Protein AF-A0A4Q3XIX4-F1 (afdb_monomer_lite)

Foldseek 3Di:
DDDPPFDDDDDDDAFDWDQDPPPPRDTDGHAAEDEDLDQWDKDKDQADFQKWKAKPRDIDTDDPRMDIDIPGNDQKIWMKIDHPPDIDIHMYGYHYAFNWDKDKDWDQWAFDDKAAADAADPVLPGKDKDKDKDKDKDKDQCPPDVDPPDDPPPVNLVVLLVVLVVVLVPDPCPDPLNLLSVCSNCVSVVHDDHPDDFDQDPRRITIDIDIDIDMDMFDGDQHGLFRIKIKTFGGFMWMWTGGNNDIDIDTRDGPDIDIDGLNLLVVQLVQVVVVHHRPSNDDNVSSVLRSLVRCSNPPDHDPVPSPDPPVPPPPPPPPPPPDDDD

Radius of gyration: 28.62 Å; chains: 1; bounding box: 81×49×80 Å

Sequence (326 aa):
MGSWVAGGNFVGTASSCSVTSSPVKGKICTPPTIPINAISAILKFNVPNGVTLTANGTSVQSSNGQAIVNVGKADLVDWTLKSGAYSFSDKVLISRRDVAGLGAFTIAALPISIIYEPPQNAGRTNSANIQLTSESAVIDTISNGNSTTSTPTWAGGEAALMVGKKMASITPQTSAAWPLINGAISALSGRPEVTDVVEVNADHTLTVKISDSQMVMTRPHSGPGHGDLIAFYKDARVIWGMDAGKVTLTLLDHHGLSVLSVDQLRTDIAALSNGGLAQSRLDVDTLKSLIALDPMASNSPLKADTILSVPTLSPSRFEKDKDSPL

Secondary structure (DSSP, 8-state):
------PPP----S-EEEE--SSS--EEEEPPEEEE--SSEEEEEE--TTPEEEETTEEEE-BTTEEEEEEET-SEEEEEEEETTEEEEEEEEEEE----EEEEEEEEEEEEEEEPPPPPPTT-----EEEEEEEEEEEEE----S-TT-----HHHHHHHHHHHHHHHHS-TTSTTHHHHHHHHHHHTT-----S-EEE-TT-EEEEEEEEEEEEEPPSSS-TTTS-EEEEEEEEEEEEEEETTEEEEEEEE-SEEEEEEHHHHHHHHHHHHTT---TT---HHHHHHHHTT-TTT-SS---GGGS-------------------

pLDDT: mean 70.04, std 22.96, range [25.08, 97.69]

Structure (mmCIF, N/CA/C/O backbone):
data_AF-A0A4Q3XIX4-F1
#
_entry.id   AF-A0A4Q3XIX4-F1
#
loop_
_atom_site.group_PDB
_atom_site.id
_atom_site.type_symbol
_atom_site.label_atom_id
_atom_site.label_alt_id
_atom_site.label_comp_id
_atom_site.label_asym_id
_atom_site.label_entity_id
_atom_site.label_seq_id
_atom_site.pdbx_PDB_ins_code
_atom_site.Cartn_x
_atom_site.Cartn_y
_atom_site.Cartn_z
_atom_site.occupancy
_atom_site.B_iso_or_equiv
_atom_site.auth_seq_id
_atom_site.auth_comp_id
_atom_site.auth_asym_id
_atom_site.auth_atom_id
_atom_site.pdbx_PDB_model_num
ATOM 1 N N . MET A 1 1 ? 7.587 2.102 14.907 1.00 27.91 1 MET A N 1
ATOM 2 C CA . MET A 1 1 ? 6.147 2.404 14.752 1.00 27.91 1 MET A CA 1
ATOM 3 C C . MET A 1 1 ? 5.556 2.622 16.131 1.00 27.91 1 MET A C 1
ATOM 5 O O . MET A 1 1 ? 5.637 1.720 16.953 1.00 27.91 1 MET A O 1
ATOM 9 N N . GLY A 1 2 ? 5.054 3.825 16.415 1.00 25.08 2 GLY A N 1
ATOM 10 C CA . GLY A 1 2 ? 4.381 4.112 17.682 1.00 25.08 2 GLY A CA 1
ATOM 11 C C . GLY A 1 2 ? 3.026 3.409 17.728 1.00 25.08 2 GLY A C 1
ATOM 12 O O . GLY A 1 2 ? 2.218 3.581 16.818 1.00 25.08 2 GLY A O 1
ATOM 13 N N . SER A 1 3 ? 2.793 2.596 18.758 1.00 26.06 3 SER A N 1
ATOM 14 C CA . SER A 1 3 ? 1.459 2.086 19.075 1.00 26.06 3 SER A CA 1
ATOM 15 C C . SER A 1 3 ? 0.647 3.242 19.647 1.00 26.06 3 SER A C 1
ATOM 17 O O . SER A 1 3 ? 0.888 3.685 20.770 1.00 26.06 3 SER A O 1
ATOM 19 N N . TRP A 1 4 ? -0.281 3.773 18.858 1.00 25.98 4 TRP A N 1
ATOM 20 C CA . TRP A 1 4 ? -1.251 4.740 19.350 1.00 25.98 4 TRP A CA 1
ATOM 21 C C . TRP A 1 4 ? -2.361 3.976 20.066 1.00 25.98 4 TRP A C 1
ATOM 23 O O . TRP A 1 4 ? -3.291 3.466 19.445 1.00 25.98 4 TRP A O 1
ATOM 33 N N . VAL A 1 5 ? -2.253 3.873 21.390 1.00 34.66 5 VAL A N 1
ATOM 34 C CA . VAL A 1 5 ? -3.354 3.402 22.234 1.00 34.66 5 VAL A CA 1
ATOM 35 C C . VAL A 1 5 ? -4.270 4.596 22.488 1.00 34.66 5 VAL A C 1
ATOM 37 O O . VAL A 1 5 ? -4.102 5.334 23.456 1.00 34.66 5 VAL A O 1
ATOM 40 N N . ALA A 1 6 ? -5.225 4.823 21.589 1.00 38.62 6 ALA A N 1
ATOM 41 C CA . ALA A 1 6 ? -6.313 5.756 21.849 1.00 38.62 6 ALA A CA 1
ATOM 42 C C . ALA A 1 6 ? -7.280 5.105 22.853 1.00 38.62 6 ALA A C 1
ATOM 44 O O . ALA A 1 6 ? -8.119 4.284 22.487 1.00 38.62 6 ALA A O 1
ATOM 45 N N . GLY A 1 7 ? -7.116 5.423 24.137 1.00 40.16 7 GLY A N 1
ATOM 46 C CA . GLY A 1 7 ? -8.023 5.002 25.202 1.00 40.16 7 GLY A CA 1
ATOM 47 C C . GLY A 1 7 ? -9.113 6.046 25.429 1.00 40.16 7 GLY A C 1
ATOM 48 O O . GLY A 1 7 ? -8.815 7.167 25.831 1.00 40.16 7 GLY A O 1
ATOM 49 N N . GLY A 1 8 ? -10.372 5.685 25.193 1.00 46.88 8 GLY A N 1
ATOM 50 C CA . GLY A 1 8 ? -11.520 6.418 25.725 1.00 46.88 8 GLY A CA 1
ATOM 51 C C . GLY A 1 8 ? -11.936 5.797 27.056 1.00 46.88 8 GLY A C 1
ATOM 52 O O . GLY A 1 8 ? -12.156 4.590 27.121 1.00 46.88 8 GLY A O 1
ATOM 53 N N . ASN A 1 9 ? -12.046 6.596 28.117 1.00 49.16 9 ASN A N 1
ATOM 54 C CA . ASN A 1 9 ? -12.669 6.147 29.362 1.00 49.16 9 ASN A CA 1
ATOM 55 C C . ASN A 1 9 ? -14.175 6.397 29.265 1.00 49.16 9 ASN A C 1
ATOM 57 O O . ASN A 1 9 ? -14.597 7.540 29.100 1.00 49.16 9 ASN A O 1
ATOM 61 N N . PHE A 1 10 ? -14.982 5.347 29.393 1.00 50.78 10 PHE A N 1
ATOM 62 C CA . PHE A 1 10 ? -16.429 5.477 29.533 1.00 50.78 10 PHE A CA 1
ATOM 63 C C . PHE A 1 10 ? -16.840 5.143 30.965 1.00 50.78 10 PHE A C 1
ATOM 65 O O . PHE A 1 10 ? -16.439 4.117 31.514 1.00 50.78 10 PHE A O 1
ATOM 72 N N . VAL A 1 11 ? -17.647 6.020 31.561 1.00 48.88 11 VAL A N 1
ATOM 73 C CA . VAL A 1 11 ? -18.287 5.807 32.862 1.00 48.88 11 VAL A CA 1
ATOM 74 C C . VAL A 1 11 ? -19.790 5.756 32.608 1.00 48.88 11 VAL A C 1
ATOM 76 O O . VAL A 1 11 ? -20.489 6.759 32.688 1.00 48.88 11 VAL A O 1
ATOM 79 N N . GLY A 1 12 ? -20.279 4.584 32.222 1.00 50.94 12 GLY A N 1
ATOM 80 C CA . GLY A 1 12 ? -21.699 4.309 32.029 1.00 50.94 12 GLY A CA 1
ATOM 81 C C . GLY A 1 12 ? -21.890 2.801 31.967 1.00 50.94 12 GLY A C 1
ATOM 82 O O . GLY A 1 12 ? -21.243 2.117 31.182 1.00 50.94 12 GLY A O 1
ATOM 83 N N . THR A 1 13 ? -22.686 2.259 32.878 1.00 51.06 13 THR A N 1
ATOM 84 C CA . THR A 1 13 ? -22.629 0.831 33.226 1.00 51.06 13 THR A CA 1
ATOM 85 C C . THR A 1 13 ? -23.833 0.019 32.762 1.00 51.06 13 THR A C 1
ATOM 87 O O . THR A 1 13 ? -23.886 -1.165 33.076 1.00 51.06 13 THR A O 1
ATOM 90 N N . ALA A 1 14 ? -24.790 0.606 32.037 1.00 63.00 14 ALA A N 1
ATOM 91 C CA . ALA A 1 14 ? -25.970 -0.135 31.605 1.00 63.00 14 ALA A CA 1
ATOM 92 C C . ALA A 1 14 ? -26.584 0.399 30.308 1.00 63.00 14 ALA A C 1
ATOM 94 O O . ALA A 1 14 ? -26.744 1.613 30.145 1.00 63.00 14 ALA A O 1
ATOM 95 N N . SER A 1 15 ? -27.017 -0.515 29.437 1.00 76.62 15 SER A N 1
ATOM 96 C CA . SER A 1 15 ? -28.038 -0.235 28.424 1.00 76.62 15 SER A CA 1
ATOM 97 C C . SER A 1 15 ? -29.219 0.514 29.052 1.00 76.62 15 SER A C 1
ATOM 99 O O . SER A 1 15 ? -29.792 0.071 30.054 1.00 76.62 15 SER A O 1
ATOM 101 N N . SER A 1 16 ? -29.612 1.648 28.467 1.00 77.06 16 SER A N 1
ATOM 102 C CA . SER A 1 16 ? -30.797 2.371 28.925 1.00 77.06 16 SER A CA 1
ATOM 103 C C . SER A 1 16 ? -32.030 1.659 28.386 1.00 77.06 16 SER A C 1
ATOM 105 O O . SER A 1 16 ? -32.172 1.429 27.185 1.00 77.06 16 SER A O 1
ATOM 107 N N . CYS A 1 17 ? -32.919 1.245 29.285 1.00 80.69 17 CYS A N 1
ATOM 108 C CA . CYS A 1 17 ? -34.120 0.530 28.893 1.00 80.69 17 CYS A CA 1
ATOM 109 C C . CYS A 1 17 ? -35.345 1.418 29.068 1.00 80.69 17 CYS A C 1
ATOM 111 O O . CYS A 1 17 ? -35.623 1.885 30.171 1.00 80.69 17 CYS A O 1
ATOM 113 N N . SER A 1 18 ? -36.098 1.605 27.988 1.00 77.75 18 SER A N 1
ATOM 114 C CA . SER A 1 18 ? -37.376 2.311 28.000 1.00 77.75 18 SER A CA 1
ATOM 115 C C . SER A 1 18 ? -38.522 1.327 27.772 1.00 77.75 18 SER A C 1
ATOM 117 O O . SER A 1 18 ? -38.393 0.331 27.054 1.00 77.75 18 SER A O 1
ATOM 119 N N . VAL A 1 19 ? -39.650 1.579 28.435 1.00 74.69 19 VAL A N 1
ATOM 120 C CA . VAL A 1 19 ? -40.901 0.869 28.162 1.00 74.69 19 VAL A CA 1
ATOM 121 C C . VAL A 1 19 ? -41.613 1.671 27.084 1.00 74.69 19 VAL A C 1
ATOM 123 O O . VAL A 1 19 ? -41.962 2.828 27.309 1.00 74.69 19 VAL A O 1
ATOM 126 N N . THR A 1 20 ? -41.791 1.089 25.902 1.00 66.19 20 THR A N 1
ATOM 127 C CA . THR A 1 20 ? -42.538 1.766 24.838 1.00 66.19 20 THR A CA 1
ATOM 128 C C . THR A 1 20 ? -44.039 1.659 25.101 1.00 66.19 20 THR A C 1
ATOM 130 O O . THR A 1 20 ? -44.537 0.615 25.517 1.00 66.19 20 THR A O 1
ATOM 133 N N . SER A 1 21 ? -44.776 2.744 24.852 1.00 61.81 21 SER A N 1
ATOM 134 C CA . SER A 1 21 ? -46.247 2.794 24.915 1.00 61.81 21 SER A CA 1
ATOM 135 C C . SER A 1 21 ? -46.931 2.233 23.654 1.00 61.81 21 SER A C 1
ATOM 137 O O . SER A 1 21 ? -48.146 2.336 23.508 1.00 61.81 21 SER A O 1
ATOM 139 N N . SER A 1 22 ? -46.149 1.639 22.748 1.00 67.69 22 SER A N 1
ATOM 140 C CA . SER A 1 22 ? -46.598 0.978 21.517 1.00 67.69 22 SER A CA 1
ATOM 141 C C . SER A 1 22 ? -47.461 -0.259 21.845 1.00 67.69 22 SER A C 1
ATOM 143 O O . SER A 1 22 ? -47.270 -0.850 22.911 1.00 67.69 22 SER A O 1
ATOM 145 N N . PRO A 1 23 ? -48.393 -0.709 20.972 1.00 66.94 23 PRO A N 1
ATOM 146 C CA . PRO A 1 23 ? -49.289 -1.840 21.266 1.00 66.94 23 PRO A CA 1
ATOM 147 C C . PRO A 1 23 ? -48.562 -3.157 21.589 1.00 66.94 23 PRO A C 1
ATOM 149 O O . PRO A 1 23 ? -49.149 -4.056 22.189 1.00 66.94 23 PRO A O 1
ATOM 152 N N . VAL A 1 24 ? -47.273 -3.261 21.257 1.00 62.62 24 VAL A N 1
ATOM 153 C CA . VAL A 1 24 ? -46.384 -4.319 21.741 1.00 62.62 24 VAL A CA 1
ATOM 154 C C . VAL A 1 24 ? -45.697 -3.828 23.017 1.00 62.62 24 VAL A C 1
ATOM 156 O O . VAL A 1 24 ? -44.716 -3.089 22.954 1.00 62.62 24 VAL A O 1
ATOM 159 N N . LYS A 1 25 ? -46.200 -4.242 24.188 1.00 59.94 25 LYS A N 1
ATOM 160 C CA . LYS A 1 25 ? -45.542 -3.990 25.481 1.00 59.94 25 LYS A CA 1
ATOM 161 C C . LYS A 1 25 ? -44.195 -4.722 25.525 1.00 59.94 25 LYS A C 1
ATOM 163 O O . LYS A 1 25 ? -44.126 -5.881 25.924 1.00 59.94 25 LYS A O 1
ATOM 168 N N . GLY A 1 26 ? -43.133 -4.041 25.108 1.00 71.62 26 GLY A N 1
ATOM 169 C CA . GLY A 1 26 ? -41.759 -4.534 25.131 1.00 71.62 26 GLY A CA 1
ATOM 170 C C . GLY A 1 26 ? -40.822 -3.546 25.822 1.00 71.62 26 GLY A C 1
ATOM 171 O O . GLY A 1 26 ? -40.924 -2.331 25.637 1.00 71.62 26 GLY A O 1
ATOM 172 N N . LYS A 1 27 ? -39.893 -4.074 26.627 1.00 78.56 27 LYS A N 1
ATOM 173 C CA . LYS A 1 27 ? -38.758 -3.311 27.158 1.00 78.56 27 LYS A CA 1
ATOM 174 C C . LYS A 1 27 ? -37.702 -3.239 26.056 1.00 78.56 27 LYS A C 1
ATOM 176 O O . LYS A 1 27 ? -37.124 -4.264 25.707 1.00 78.56 27 LYS A O 1
ATOM 181 N N . ILE A 1 28 ? -37.471 -2.050 25.506 1.00 79.69 28 ILE A N 1
ATOM 182 C CA . ILE A 1 28 ? -36.414 -1.824 24.516 1.00 79.69 28 ILE A CA 1
ATOM 183 C C . ILE A 1 28 ? -35.197 -1.309 25.274 1.00 79.69 28 ILE A C 1
ATOM 185 O O . ILE A 1 28 ? -35.269 -0.257 25.909 1.00 79.69 28 ILE A O 1
ATOM 189 N N . CYS A 1 29 ? -34.106 -2.070 25.239 1.00 83.25 29 CYS A N 1
ATOM 190 C CA . CYS A 1 29 ? -32.825 -1.672 25.812 1.00 83.25 29 CYS A CA 1
ATOM 191 C C . CYS A 1 29 ? -31.894 -1.223 24.688 1.00 83.25 29 CYS A C 1
ATOM 193 O O . CYS A 1 29 ? -31.607 -2.003 23.780 1.00 83.25 29 CYS A O 1
ATOM 195 N N . THR A 1 30 ? -31.437 0.024 24.756 1.00 87.19 30 THR A N 1
ATOM 196 C CA . THR A 1 30 ? -30.497 0.589 23.789 1.00 87.19 30 THR A CA 1
ATOM 197 C C . THR A 1 30 ? -29.094 0.551 24.392 1.00 87.19 30 THR A C 1
ATOM 199 O O . THR A 1 30 ? -28.880 1.158 25.448 1.00 87.19 30 THR A O 1
ATOM 202 N N . PRO A 1 31 ? -28.136 -0.153 23.765 1.00 89.88 31 PRO A N 1
ATOM 203 C CA . PRO A 1 31 ? -26.773 -0.197 24.269 1.00 89.88 31 PRO A CA 1
ATOM 204 C C . PRO A 1 31 ? -26.095 1.175 24.173 1.00 89.88 31 PRO A C 1
ATOM 206 O O . PRO A 1 31 ? -26.359 1.932 23.230 1.00 89.88 31 PRO A O 1
ATOM 209 N N . PRO A 1 32 ? -25.195 1.510 25.113 1.00 89.44 32 PRO A N 1
ATOM 210 C CA . PRO A 1 32 ? -24.375 2.706 24.998 1.00 89.44 32 PRO A CA 1
ATOM 211 C C . PRO A 1 32 ? -23.531 2.648 23.721 1.00 89.44 32 PRO A C 1
ATOM 213 O O . PRO A 1 32 ? -22.976 1.603 23.376 1.00 89.44 32 PRO A O 1
ATOM 216 N N . THR A 1 33 ? -23.432 3.784 23.029 1.00 89.44 33 THR A N 1
ATOM 217 C CA . THR A 1 33 ? -22.574 3.946 21.851 1.00 89.44 33 THR A CA 1
ATOM 218 C C . THR A 1 33 ? -21.328 4.728 22.238 1.00 89.44 33 THR A C 1
ATOM 220 O O . THR A 1 33 ? -21.427 5.859 22.709 1.00 89.44 33 THR A O 1
ATOM 223 N N . ILE A 1 34 ? -20.156 4.128 22.042 1.00 87.00 34 ILE A N 1
ATOM 224 C CA . ILE A 1 34 ? -18.863 4.728 22.367 1.00 87.00 34 ILE A CA 1
ATOM 225 C C . ILE A 1 34 ? -18.143 5.061 21.061 1.00 87.00 34 ILE A C 1
ATOM 227 O O . ILE A 1 34 ? -17.762 4.139 20.333 1.00 87.00 34 ILE A O 1
ATOM 231 N N . PRO A 1 35 ? -17.939 6.352 20.742 1.00 83.81 35 PRO A N 1
ATOM 232 C CA . PRO A 1 35 ? -17.122 6.727 19.607 1.00 83.81 35 PRO A CA 1
ATOM 233 C C . PRO A 1 35 ? -15.647 6.440 19.904 1.00 83.81 35 PRO A C 1
ATOM 235 O O . PRO A 1 35 ? -15.118 6.901 20.916 1.00 83.81 35 PRO A O 1
ATOM 238 N N . ILE A 1 36 ? -14.969 5.708 19.020 1.00 83.19 36 ILE A N 1
ATOM 239 C CA . ILE A 1 36 ? -13.519 5.494 19.103 1.00 83.19 36 ILE A CA 1
ATOM 240 C C . ILE A 1 36 ? -12.837 5.886 17.791 1.00 83.19 36 ILE A C 1
ATOM 242 O O . ILE A 1 36 ? -13.397 5.722 16.708 1.00 83.19 36 ILE A O 1
ATOM 246 N N . ASN A 1 37 ? -11.601 6.373 17.894 1.00 75.25 37 ASN A N 1
ATOM 247 C CA . ASN A 1 37 ? -10.718 6.613 16.753 1.00 75.25 37 ASN A CA 1
ATOM 248 C C . ASN A 1 37 ? -9.576 5.586 16.759 1.00 75.25 37 ASN A C 1
ATOM 250 O O . ASN A 1 37 ? -8.412 5.926 16.960 1.00 75.25 37 ASN A O 1
ATOM 254 N N . ALA A 1 38 ? -9.932 4.304 16.666 1.00 74.19 38 ALA A N 1
ATOM 255 C CA . ALA A 1 38 ? -8.975 3.205 16.687 1.00 74.19 38 ALA A CA 1
ATOM 256 C C . ALA A 1 38 ? -9.467 2.027 15.840 1.00 74.19 38 ALA A C 1
ATOM 258 O O . ALA A 1 38 ? -10.657 1.712 15.813 1.00 74.19 38 ALA A O 1
ATOM 259 N N . ILE A 1 39 ? -8.522 1.339 15.192 1.00 73.12 39 ILE A N 1
ATOM 260 C CA . ILE A 1 39 ? -8.800 0.132 14.399 1.00 73.12 39 ILE A CA 1
ATOM 261 C C . ILE A 1 39 ? -9.198 -1.032 15.318 1.00 73.12 39 ILE A C 1
ATOM 263 O O . ILE A 1 39 ? -10.098 -1.801 14.992 1.00 73.12 39 ILE A O 1
ATOM 267 N N . SER A 1 40 ? -8.543 -1.156 16.475 1.00 83.12 40 SER A N 1
ATOM 268 C CA . SER A 1 40 ? -8.795 -2.212 17.458 1.00 83.12 40 SER A CA 1
ATOM 269 C C . SER A 1 40 ? -9.271 -1.612 18.772 1.00 83.12 40 SER A C 1
ATOM 271 O O . SER A 1 40 ? -8.707 -0.623 19.237 1.00 83.12 40 SER A O 1
ATOM 273 N N . ALA A 1 41 ? -10.269 -2.239 19.387 1.00 88.88 41 ALA A N 1
ATOM 274 C CA . ALA A 1 41 ? -10.781 -1.859 20.694 1.00 88.88 41 ALA A CA 1
ATOM 275 C C . ALA A 1 41 ? -10.463 -2.923 21.748 1.00 88.88 41 ALA A C 1
ATOM 277 O O . ALA A 1 41 ? -10.395 -4.118 21.458 1.00 88.88 41 ALA A O 1
ATOM 278 N N . ILE A 1 42 ? -10.287 -2.475 22.987 1.00 92.12 42 ILE A N 1
ATOM 279 C CA . ILE A 1 42 ? -10.072 -3.328 24.153 1.00 92.12 42 ILE A CA 1
ATOM 280 C C . ILE A 1 42 ? -11.126 -2.954 25.189 1.00 92.12 42 ILE A C 1
ATOM 282 O O . ILE A 1 42 ? -11.290 -1.775 25.502 1.00 92.12 42 ILE A O 1
ATOM 286 N N . LEU A 1 43 ? -11.817 -3.953 25.735 1.00 92.31 43 LEU A N 1
ATOM 287 C CA . LEU A 1 43 ? -12.664 -3.762 26.904 1.00 92.31 43 LEU A CA 1
ATOM 288 C C . LEU A 1 43 ? -11.858 -4.037 28.166 1.00 92.31 43 LEU A C 1
ATOM 290 O O . LEU A 1 43 ? -11.229 -5.088 28.305 1.00 92.31 43 LEU A O 1
ATOM 294 N N . LYS A 1 44 ? -11.902 -3.081 29.092 1.00 93.81 44 LYS A N 1
ATOM 295 C CA . LYS A 1 44 ? -11.238 -3.153 30.387 1.00 93.81 44 LYS A CA 1
ATOM 296 C C . LYS A 1 44 ? -12.265 -2.968 31.495 1.00 93.81 44 LYS A C 1
ATOM 298 O O . LYS A 1 44 ? -12.933 -1.940 31.553 1.00 93.81 44 LYS A O 1
ATOM 303 N N . PHE A 1 45 ? -12.326 -3.933 32.403 1.00 93.06 45 PHE A N 1
ATOM 304 C CA . PHE A 1 45 ? -13.150 -3.877 33.606 1.00 93.06 45 PHE A CA 1
ATOM 305 C C . PHE A 1 45 ? -12.258 -3.891 34.844 1.00 93.06 45 PHE A C 1
ATOM 307 O O . PHE A 1 45 ? -11.351 -4.716 34.941 1.00 93.06 45 PHE A O 1
ATOM 314 N N . ASN A 1 46 ? -12.529 -3.001 35.799 1.00 94.44 46 ASN A N 1
ATOM 315 C CA . ASN A 1 46 ? -11.904 -3.032 37.122 1.00 94.44 46 ASN A CA 1
ATOM 316 C C . ASN A 1 46 ? -12.779 -3.899 38.036 1.00 94.44 46 ASN A C 1
ATOM 318 O O . ASN A 1 46 ? -13.857 -3.472 38.447 1.00 94.44 46 ASN A O 1
ATOM 322 N N . VAL A 1 47 ? -12.351 -5.132 38.297 1.00 94.38 47 VAL A N 1
ATOM 323 C CA . VAL A 1 47 ? -13.122 -6.156 39.022 1.00 94.38 47 VAL A CA 1
ATOM 324 C C . VAL A 1 47 ? -12.203 -6.956 39.950 1.00 94.38 47 VAL A C 1
ATOM 326 O O . VAL A 1 47 ? -11.026 -7.109 39.626 1.00 94.38 47 VAL A O 1
ATOM 329 N N . PRO A 1 48 ? -12.695 -7.500 41.082 1.00 94.75 48 PRO A N 1
ATOM 330 C CA . PRO A 1 48 ? -11.895 -8.366 41.950 1.00 94.75 48 PRO A CA 1
ATOM 331 C C . PRO A 1 48 ? -11.284 -9.556 41.197 1.00 94.75 48 PRO A C 1
ATOM 333 O O . PRO A 1 48 ? -11.785 -9.957 40.145 1.00 94.75 48 PRO A O 1
ATOM 336 N N . ASN A 1 49 ? -10.217 -10.143 41.743 1.00 94.62 49 ASN A N 1
ATOM 337 C CA . ASN A 1 49 ? -9.596 -11.345 41.177 1.00 94.62 49 ASN A CA 1
ATOM 338 C C . ASN A 1 49 ? -10.578 -12.533 41.175 1.00 94.62 49 ASN A C 1
ATOM 340 O O . ASN A 1 49 ? -11.394 -12.667 42.086 1.00 94.62 49 ASN A O 1
ATOM 344 N N . GLY A 1 50 ? -10.476 -13.402 40.166 1.00 92.62 50 GLY A N 1
ATOM 345 C CA . GLY A 1 50 ? -11.342 -14.580 40.015 1.00 92.62 50 GLY A CA 1
ATOM 346 C C . GLY A 1 50 ? -12.677 -14.320 39.303 1.00 92.62 50 GLY A C 1
ATOM 347 O O . GLY A 1 50 ? -13.523 -15.211 39.246 1.00 92.62 50 GLY A O 1
ATOM 348 N N . VAL A 1 51 ? -12.870 -13.120 38.745 1.00 96.69 51 VAL A N 1
ATOM 349 C CA . VAL A 1 51 ? -14.004 -12.789 37.872 1.00 96.69 51 VAL A CA 1
ATOM 350 C C . VAL A 1 51 ? -13.640 -13.130 36.431 1.00 96.69 51 VAL A C 1
ATOM 352 O O . VAL A 1 51 ? -12.619 -12.684 35.916 1.00 96.69 51 VAL A O 1
ATOM 355 N N . THR A 1 52 ? -14.501 -13.874 35.746 1.00 97.62 52 THR A N 1
ATOM 356 C CA . THR A 1 52 ? -14.337 -14.187 34.323 1.00 97.62 52 THR A CA 1
ATOM 357 C C . THR A 1 52 ? -15.081 -13.166 33.476 1.00 97.62 52 THR A C 1
ATOM 359 O O . THR A 1 52 ? -16.301 -13.052 33.586 1.00 97.62 52 THR A O 1
ATOM 362 N N . LEU A 1 53 ? -14.372 -12.457 32.604 1.00 97.12 53 LEU A N 1
ATOM 363 C CA . LEU A 1 53 ? -14.959 -11.625 31.559 1.00 97.12 53 LEU A CA 1
ATOM 364 C C . LEU A 1 53 ? -14.987 -12.414 30.256 1.00 97.12 53 LEU A C 1
ATOM 366 O O . LEU A 1 53 ? -13.953 -12.902 29.817 1.00 97.12 53 LEU A O 1
ATOM 370 N N . THR A 1 54 ? -16.147 -12.507 29.620 1.00 97.62 54 THR A N 1
ATOM 371 C CA . THR A 1 54 ? -16.299 -13.032 28.261 1.00 97.62 54 THR A CA 1
ATOM 372 C C . THR A 1 54 ? -16.810 -11.922 27.363 1.00 97.62 54 THR A C 1
ATOM 374 O O . THR A 1 54 ? -17.800 -11.295 27.712 1.00 97.62 54 THR A O 1
ATOM 377 N N . ALA A 1 55 ? -16.163 -11.674 26.228 1.00 96.75 55 ALA A N 1
ATOM 378 C CA . ALA A 1 55 ? -16.638 -10.736 25.216 1.00 96.75 55 ALA A CA 1
ATOM 379 C C . ALA A 1 55 ? -16.531 -11.373 23.830 1.00 96.75 55 ALA A C 1
ATOM 381 O O . ALA A 1 55 ? -15.471 -11.889 23.474 1.00 96.75 55 ALA A O 1
ATOM 382 N N . ASN A 1 56 ? -17.630 -11.374 23.070 1.00 94.81 56 ASN A N 1
ATOM 383 C CA . ASN A 1 56 ? -17.718 -11.989 21.737 1.00 94.81 56 ASN A CA 1
ATOM 384 C C . ASN A 1 56 ? -17.106 -13.409 21.678 1.00 94.81 56 ASN A C 1
ATOM 386 O O . ASN A 1 56 ? -16.351 -13.746 20.770 1.00 94.81 56 ASN A O 1
ATOM 390 N N . GLY A 1 57 ? -17.384 -14.232 22.697 1.00 94.31 57 GLY A N 1
ATOM 391 C CA . GLY A 1 57 ? -16.890 -15.611 22.807 1.00 94.31 57 GLY A CA 1
ATOM 392 C C . GLY A 1 57 ? -15.459 -15.772 23.338 1.00 94.31 57 GLY A C 1
ATOM 393 O O . GLY A 1 57 ? -15.048 -16.896 23.611 1.00 94.31 57 GLY A O 1
ATOM 394 N N . THR A 1 58 ? -14.708 -14.686 23.543 1.00 97.00 58 THR A N 1
ATOM 395 C CA . THR A 1 58 ? -13.359 -14.734 24.132 1.00 97.00 58 THR A CA 1
ATOM 396 C C . THR A 1 58 ? -13.425 -14.491 25.634 1.00 97.00 58 THR A C 1
ATOM 398 O O . THR A 1 58 ? -13.920 -13.448 26.060 1.00 97.00 58 THR A O 1
ATOM 401 N N . SER A 1 59 ? -12.906 -15.423 26.439 1.00 97.12 59 SER A N 1
ATOM 402 C CA . SER A 1 59 ? -12.912 -15.329 27.904 1.00 97.12 59 SER A CA 1
ATOM 403 C C . SER A 1 59 ? -11.527 -15.044 28.481 1.00 97.12 59 SER A C 1
ATOM 405 O O . SER A 1 59 ? -10.534 -15.648 28.081 1.00 97.12 59 SER A O 1
ATOM 407 N N . VAL A 1 60 ? -11.476 -14.165 29.478 1.00 97.44 60 VAL A N 1
ATOM 408 C CA . VAL A 1 60 ? -10.286 -13.829 30.265 1.00 97.44 60 VAL A CA 1
ATOM 409 C C . VAL A 1 60 ? -10.640 -13.835 31.752 1.00 97.44 60 VAL A C 1
ATOM 411 O O . VAL A 1 60 ? -11.713 -13.376 32.147 1.00 97.44 60 VAL A O 1
ATOM 414 N N . GLN A 1 61 ? -9.755 -14.371 32.592 1.00 97.38 61 GLN A N 1
ATOM 415 C CA . GLN A 1 61 ? -9.879 -14.235 34.046 1.00 97.38 61 GLN A CA 1
ATOM 416 C C . GLN A 1 61 ? -9.291 -12.900 34.487 1.00 97.38 61 GLN A C 1
ATOM 418 O O . GLN A 1 61 ? -8.289 -12.446 33.933 1.00 97.38 61 GLN A O 1
ATOM 423 N N . SER A 1 62 ? -9.896 -12.284 35.496 1.00 96.75 62 SER A N 1
ATOM 424 C CA . SER A 1 62 ? -9.347 -11.082 36.097 1.00 96.75 62 SER A CA 1
ATOM 425 C C . SER A 1 62 ? -8.053 -11.388 36.852 1.00 96.75 62 SER A C 1
ATOM 427 O O . SER A 1 62 ? -7.954 -12.355 37.611 1.00 96.75 62 SER A O 1
ATOM 429 N N . SER A 1 63 ? -7.060 -10.525 36.659 1.00 94.75 63 SER A N 1
ATOM 430 C CA . SER A 1 63 ? -5.775 -10.543 37.354 1.00 94.75 63 SER A CA 1
ATOM 431 C C . SER A 1 63 ? -5.423 -9.124 37.782 1.00 94.75 63 SER A C 1
ATOM 433 O O . SER A 1 63 ? -5.663 -8.182 37.025 1.00 94.75 63 SER A O 1
ATOM 435 N N . ASN A 1 64 ? -4.851 -8.956 38.975 1.00 94.12 64 ASN A N 1
ATOM 436 C CA . ASN A 1 64 ? -4.471 -7.646 39.520 1.00 94.12 64 ASN A CA 1
ATOM 437 C C . ASN A 1 64 ? -5.632 -6.631 39.537 1.00 94.12 64 ASN A C 1
ATOM 439 O O . ASN A 1 64 ? -5.456 -5.456 39.216 1.00 94.12 64 ASN A O 1
ATOM 443 N N . GLY A 1 65 ? -6.838 -7.094 39.881 1.00 94.19 65 GLY A N 1
ATOM 444 C CA . GLY A 1 65 ? -8.028 -6.246 39.964 1.00 94.19 65 GLY A CA 1
ATOM 445 C C . GLY A 1 65 ? -8.598 -5.803 38.609 1.00 94.19 65 GLY A C 1
ATOM 446 O O . GLY A 1 65 ? -9.384 -4.854 38.560 1.00 94.19 65 GLY A O 1
ATOM 447 N N . GLN A 1 66 ? -8.186 -6.431 37.500 1.00 95.44 66 GLN A N 1
ATOM 448 C CA . GLN A 1 66 ? -8.614 -6.054 36.151 1.00 95.44 66 GLN A CA 1
ATOM 449 C C . GLN A 1 66 ? -8.889 -7.272 35.269 1.00 95.44 66 GLN A C 1
ATOM 451 O O . GLN A 1 66 ? -8.160 -8.257 35.313 1.00 95.44 66 GLN A O 1
ATOM 456 N N . ALA A 1 67 ? -9.907 -7.176 34.415 1.00 95.38 67 ALA A N 1
ATOM 457 C CA . ALA A 1 67 ? -10.136 -8.089 33.297 1.00 95.38 67 ALA A CA 1
ATOM 458 C C . ALA A 1 67 ? -10.056 -7.301 31.983 1.00 95.38 67 ALA A C 1
ATOM 460 O O . ALA A 1 67 ? -10.739 -6.286 31.828 1.00 95.38 67 ALA A O 1
ATOM 461 N N . ILE A 1 68 ? -9.202 -7.746 31.058 1.00 95.56 68 ILE A N 1
ATOM 462 C CA . ILE A 1 68 ? -8.909 -7.045 29.802 1.00 95.56 68 ILE A CA 1
ATOM 463 C C . ILE A 1 68 ? -9.098 -8.015 28.640 1.00 95.56 68 ILE A C 1
ATOM 465 O O . ILE A 1 68 ? -8.397 -9.020 28.561 1.00 95.56 68 ILE A O 1
ATOM 469 N N . VAL A 1 69 ? -10.019 -7.705 27.730 1.00 95.88 69 VAL A N 1
ATOM 470 C CA . VAL A 1 69 ? -10.295 -8.521 26.540 1.00 95.88 69 VAL A CA 1
ATOM 471 C C . VAL A 1 69 ? -10.197 -7.666 25.282 1.00 95.88 69 VAL A C 1
ATOM 473 O O . VAL A 1 69 ? -10.768 -6.577 25.200 1.00 95.88 69 VAL A O 1
ATOM 476 N N . ASN A 1 70 ? -9.440 -8.146 24.296 1.00 94.12 70 ASN A N 1
ATOM 477 C CA . ASN A 1 70 ? -9.354 -7.502 22.991 1.00 94.12 70 ASN A CA 1
ATOM 478 C C . ASN A 1 70 ? -10.569 -7.910 22.154 1.00 94.12 70 ASN A C 1
ATOM 480 O O . ASN A 1 70 ? -10.794 -9.096 21.928 1.00 94.12 70 ASN A O 1
ATOM 484 N N . VAL A 1 71 ? -11.340 -6.926 21.702 1.00 94.19 71 VAL A N 1
ATOM 485 C CA . VAL A 1 71 ? -12.567 -7.126 20.913 1.00 94.19 71 VAL A CA 1
ATOM 486 C C . VAL A 1 71 ? -12.371 -6.736 19.445 1.00 94.19 71 VAL A C 1
ATOM 488 O O . VAL A 1 71 ? -13.297 -6.812 18.638 1.00 94.19 71 VAL A O 1
ATOM 491 N N . GLY A 1 72 ? -11.150 -6.338 19.075 1.00 90.25 72 GLY A N 1
ATOM 492 C CA . GLY A 1 72 ? -10.745 -6.102 17.698 1.00 90.25 72 GLY A CA 1
ATOM 493 C C . GLY A 1 72 ? -11.585 -5.030 17.005 1.00 90.25 72 GLY A C 1
ATOM 494 O O . GLY A 1 72 ? -11.766 -3.918 17.514 1.00 90.25 72 GLY A O 1
ATOM 495 N N . LYS A 1 73 ? -12.095 -5.388 15.823 1.00 89.00 73 LYS A N 1
ATOM 496 C CA . LYS A 1 73 ? -12.906 -4.535 14.942 1.00 89.00 73 LYS A CA 1
ATOM 497 C C . LYS A 1 73 ? -14.418 -4.668 15.173 1.00 89.00 73 LYS A C 1
ATOM 499 O O . LYS A 1 73 ? -15.182 -4.164 14.368 1.00 89.00 73 LYS A O 1
ATOM 504 N N . ALA A 1 74 ? -14.867 -5.349 16.230 1.00 91.50 74 ALA A N 1
ATOM 505 C CA . ALA A 1 74 ? -16.297 -5.553 16.458 1.00 91.50 74 ALA A CA 1
ATOM 506 C C . ALA A 1 74 ? -17.028 -4.221 16.707 1.00 91.50 74 ALA A C 1
ATOM 508 O O . ALA A 1 74 ? -16.598 -3.438 17.558 1.00 91.50 74 ALA A O 1
ATOM 509 N N . ASP A 1 75 ? -18.108 -3.956 15.970 1.00 91.69 75 ASP A N 1
ATOM 510 C CA . ASP A 1 75 ? -18.958 -2.759 16.126 1.00 91.69 75 ASP A CA 1
ATOM 511 C C . ASP A 1 75 ? -20.014 -2.934 17.219 1.00 91.69 75 ASP A C 1
ATOM 513 O O . ASP A 1 75 ? -20.442 -1.970 17.844 1.00 91.69 75 ASP A O 1
ATOM 517 N N . LEU A 1 76 ? -20.392 -4.179 17.502 1.00 94.69 76 LEU A N 1
ATOM 518 C CA . LEU A 1 76 ? -21.201 -4.555 18.650 1.00 94.69 76 LEU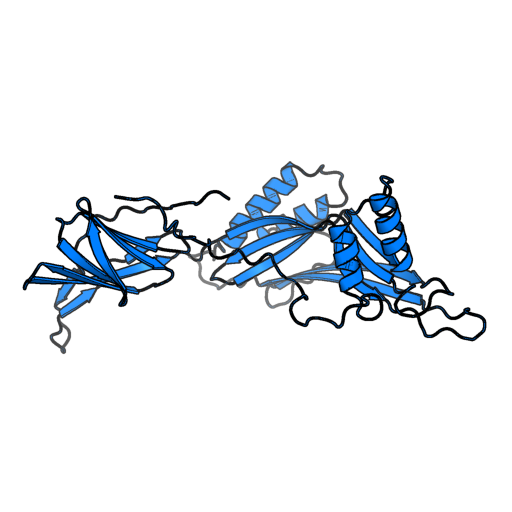 A CA 1
ATOM 519 C C . LEU A 1 76 ? -20.412 -5.564 19.477 1.00 94.69 76 LEU A C 1
ATOM 521 O O . LEU A 1 76 ? -19.884 -6.545 18.946 1.00 94.69 76 LEU A O 1
ATOM 525 N N . VAL A 1 77 ? -20.334 -5.322 20.779 1.00 95.56 77 VAL A N 1
ATOM 526 C CA . VAL A 1 77 ? -19.718 -6.258 21.710 1.00 95.56 77 VAL A CA 1
ATOM 527 C C . VAL A 1 77 ? -20.734 -6.702 22.738 1.00 95.56 77 VAL A C 1
ATOM 529 O O . VAL A 1 77 ? -21.198 -5.901 23.552 1.00 95.56 77 VAL A O 1
ATOM 532 N N . ASP A 1 78 ? -21.019 -7.998 22.713 1.00 95.94 78 ASP A N 1
ATOM 533 C CA . ASP A 1 78 ? -21.752 -8.689 23.761 1.00 95.94 78 ASP A CA 1
ATOM 534 C C . ASP A 1 78 ? -20.749 -9.150 24.814 1.00 95.94 78 ASP A C 1
ATOM 536 O O . ASP A 1 78 ? -19.780 -9.851 24.495 1.00 95.94 78 ASP A O 1
ATOM 540 N N . TRP A 1 79 ? -20.959 -8.751 26.068 1.00 96.25 79 TRP A N 1
ATOM 541 C CA . TRP A 1 79 ? -20.057 -9.105 27.155 1.00 96.25 79 TRP A CA 1
ATOM 542 C C . TRP A 1 79 ? -20.795 -9.650 28.376 1.00 96.25 79 TRP A C 1
ATOM 544 O O . TRP A 1 79 ? -21.926 -9.276 28.682 1.00 96.25 79 TRP A O 1
ATOM 554 N N . THR A 1 80 ? -20.114 -10.537 29.098 1.00 96.62 80 THR A N 1
ATOM 555 C CA . THR A 1 80 ? -20.602 -11.198 30.307 1.00 96.62 80 THR A CA 1
ATOM 556 C C . THR A 1 80 ? -19.496 -11.238 31.356 1.00 96.62 80 THR A C 1
ATOM 558 O O . THR A 1 80 ? -18.401 -11.730 31.091 1.00 96.62 80 THR A O 1
ATOM 561 N N . LEU A 1 81 ? -19.789 -10.767 32.566 1.00 96.31 81 LEU A N 1
ATOM 562 C CA . LEU A 1 81 ? -18.972 -10.961 33.762 1.00 96.31 81 LEU A CA 1
ATOM 563 C C . LEU A 1 81 ? -19.565 -12.093 34.603 1.00 96.31 81 LEU A C 1
ATOM 565 O O . LEU A 1 81 ? -20.764 -12.092 34.884 1.00 96.31 81 LEU A O 1
ATOM 569 N N . LYS A 1 82 ? -18.733 -13.037 35.043 1.00 97.00 82 LYS A N 1
ATOM 570 C CA . LYS A 1 82 ? -19.137 -14.154 35.904 1.00 97.00 82 LYS A CA 1
ATOM 571 C C . LYS A 1 82 ? -18.246 -14.248 37.140 1.00 97.00 82 LYS A C 1
ATOM 573 O O . LYS A 1 82 ? -17.025 -14.217 37.022 1.00 97.00 82 LYS A O 1
ATOM 578 N N . SER A 1 83 ? -18.860 -14.399 38.312 1.00 96.12 83 SER A N 1
ATOM 579 C CA . SER A 1 83 ? -18.190 -14.635 39.597 1.00 96.12 83 SER A CA 1
ATOM 580 C C . SER A 1 83 ? -18.933 -15.734 40.357 1.00 96.12 83 SER A C 1
ATOM 582 O O . SER A 1 83 ? -20.021 -15.516 40.896 1.00 96.12 83 SER A O 1
ATOM 584 N N . GLY A 1 84 ? -18.391 -16.955 40.335 1.00 94.19 84 GLY A N 1
ATOM 585 C CA . GLY A 1 84 ? -19.065 -18.134 40.885 1.00 94.19 84 GLY A CA 1
ATOM 586 C C . GLY A 1 84 ? -20.429 -18.387 40.227 1.00 94.19 84 GLY A C 1
ATOM 587 O O . GLY A 1 84 ? -20.509 -18.631 39.020 1.00 94.19 84 GLY A O 1
ATOM 588 N N . ALA A 1 85 ? -21.497 -18.330 41.029 1.00 94.56 85 ALA A N 1
ATOM 589 C CA . ALA A 1 85 ? -22.882 -18.513 40.585 1.00 94.56 85 ALA A CA 1
ATOM 590 C C . ALA A 1 85 ? -23.536 -17.235 40.026 1.00 94.56 85 ALA A C 1
ATOM 592 O O . ALA A 1 85 ? -24.605 -17.311 39.425 1.00 94.56 85 ALA A O 1
ATOM 593 N N . TYR A 1 86 ? -22.914 -16.068 40.210 1.00 94.81 86 TYR A N 1
ATOM 594 C CA . TYR A 1 86 ? -23.465 -14.789 39.769 1.00 94.81 86 TYR A CA 1
ATOM 595 C C . TYR A 1 86 ? -22.943 -14.419 38.380 1.00 94.81 86 TYR A C 1
ATOM 597 O O . TYR A 1 86 ? -21.751 -14.568 38.091 1.00 94.81 86 TYR A O 1
ATOM 605 N N . SER A 1 87 ? -23.825 -13.897 37.526 1.00 95.00 87 SER A N 1
ATOM 606 C CA . SER A 1 87 ? -23.474 -13.410 36.190 1.00 95.00 87 SER A CA 1
ATOM 607 C C . SER A 1 87 ? -24.195 -12.112 35.853 1.00 95.00 87 SER A C 1
ATOM 609 O O . SER A 1 87 ? -25.387 -11.981 36.124 1.00 95.00 87 SER A O 1
ATOM 611 N N . PHE A 1 88 ? -23.493 -11.195 35.195 1.00 93.94 88 PHE A N 1
ATOM 612 C CA . PHE A 1 88 ? -24.048 -9.969 34.628 1.00 93.94 88 PHE A CA 1
ATOM 613 C C . PHE A 1 88 ? -23.654 -9.881 33.155 1.00 93.94 88 PHE A C 1
ATOM 615 O O . PHE A 1 88 ? -22.511 -10.182 32.821 1.00 93.94 88 PHE A O 1
ATOM 622 N N . SER A 1 89 ? -24.581 -9.501 32.276 1.00 93.06 89 SER A N 1
ATOM 623 C CA . SER A 1 89 ? -24.309 -9.352 30.841 1.00 93.06 89 SER A CA 1
ATOM 624 C C . SER A 1 89 ? -24.901 -8.059 30.315 1.00 93.06 89 SER A C 1
ATOM 626 O O . SER A 1 89 ? -25.987 -7.667 30.742 1.00 93.06 89 SER A O 1
ATOM 628 N N . ASP A 1 90 ? -24.209 -7.438 29.369 1.00 94.31 90 ASP A N 1
ATOM 629 C CA . ASP A 1 90 ? -24.697 -6.264 28.656 1.00 94.31 90 ASP A CA 1
ATOM 630 C C . ASP A 1 90 ? -24.065 -6.183 27.258 1.00 94.31 90 ASP A C 1
ATOM 632 O O . ASP A 1 90 ? -23.287 -7.048 26.843 1.00 94.31 90 ASP A O 1
ATOM 636 N N . LYS A 1 91 ? -24.425 -5.133 26.523 1.00 93.75 91 LYS A N 1
ATOM 637 C CA . LYS A 1 91 ? -23.955 -4.848 25.174 1.00 93.75 91 LYS A CA 1
ATOM 638 C C . LYS A 1 91 ? -23.342 -3.456 25.110 1.00 93.75 91 LYS A C 1
ATOM 640 O O . LYS A 1 91 ? -23.766 -2.547 25.817 1.00 93.75 91 LYS A O 1
ATOM 645 N N . VAL A 1 92 ? -22.372 -3.264 24.226 1.00 93.44 92 VAL A N 1
ATOM 646 C CA . VAL A 1 92 ? -21.838 -1.937 23.894 1.00 93.44 92 VAL A CA 1
ATOM 647 C C . VAL A 1 92 ? -21.670 -1.808 22.388 1.00 93.44 92 VAL A C 1
ATOM 649 O O . VAL A 1 92 ? -21.131 -2.704 21.738 1.00 93.44 92 VAL A O 1
ATOM 652 N N . LEU A 1 93 ? -22.151 -0.696 21.835 1.00 93.25 93 LEU A N 1
ATOM 653 C CA . LEU A 1 93 ? -21.900 -0.317 20.451 1.00 93.25 93 LEU A CA 1
ATOM 654 C C . LEU A 1 93 ? -20.613 0.500 20.392 1.00 93.25 93 LEU A C 1
ATOM 656 O O . LEU A 1 93 ? -20.454 1.501 21.089 1.00 93.25 93 LEU A O 1
ATOM 660 N N . ILE A 1 94 ? -19.690 0.078 19.545 1.00 91.12 94 ILE A N 1
ATOM 661 C CA . ILE A 1 94 ? -18.450 0.780 19.259 1.00 91.12 94 ILE A CA 1
ATOM 662 C C . ILE A 1 94 ? -18.651 1.504 17.935 1.00 91.12 94 ILE A C 1
ATOM 664 O O . ILE A 1 94 ? -18.634 0.896 16.870 1.00 91.12 94 ILE A O 1
ATOM 668 N N . SER A 1 95 ? -18.835 2.819 18.006 1.00 88.06 95 SER A N 1
ATOM 669 C CA . SER A 1 95 ? -18.911 3.659 16.817 1.00 88.06 95 SER A CA 1
ATOM 670 C C . SER A 1 95 ? -17.497 4.038 16.410 1.00 88.06 95 SER A C 1
ATOM 672 O O . SER A 1 95 ? -16.903 4.970 16.950 1.00 88.06 95 SER A O 1
ATOM 674 N N . ARG A 1 96 ? -16.927 3.336 15.440 1.00 79.75 96 ARG A N 1
ATOM 675 C CA . ARG A 1 96 ? -15.704 3.819 14.799 1.00 79.75 96 ARG A CA 1
ATOM 676 C C . ARG A 1 96 ? -16.114 4.957 13.877 1.00 79.75 96 ARG A C 1
ATOM 678 O O . ARG A 1 96 ? -17.003 4.777 13.052 1.00 79.75 96 ARG A O 1
ATOM 685 N N . ARG A 1 97 ? -15.507 6.139 14.024 1.00 70.75 97 ARG A N 1
ATOM 686 C CA . ARG A 1 97 ? -15.454 7.013 12.845 1.00 70.75 97 ARG A CA 1
ATOM 687 C C . ARG A 1 97 ? -14.678 6.239 11.796 1.00 70.75 97 ARG A C 1
ATOM 689 O O . ARG A 1 97 ? -13.706 5.572 12.162 1.00 70.75 97 ARG A O 1
ATOM 696 N N . ASP A 1 98 ? -15.110 6.325 10.547 1.00 66.38 98 ASP A N 1
ATOM 697 C CA . ASP A 1 98 ? -14.310 5.861 9.426 1.00 66.38 98 ASP A CA 1
ATOM 698 C C . ASP A 1 98 ? -12.892 6.383 9.636 1.00 66.38 98 ASP A C 1
ATOM 700 O O . ASP A 1 98 ? -12.668 7.592 9.756 1.00 66.38 98 ASP A O 1
ATOM 704 N N . VAL A 1 99 ? -11.973 5.450 9.914 1.00 56.19 99 VAL A N 1
ATOM 705 C CA . VAL A 1 99 ? -10.635 5.804 10.380 1.00 56.19 99 VAL A CA 1
ATOM 706 C C . VAL A 1 99 ? -9.948 6.453 9.196 1.00 56.19 99 VAL A C 1
ATOM 708 O O . VAL A 1 99 ? -9.439 5.764 8.314 1.00 56.19 99 VAL A O 1
ATOM 711 N N . ALA A 1 100 ? -9.960 7.783 9.211 1.00 61.91 100 ALA A N 1
ATOM 712 C CA . ALA A 1 100 ? -9.246 8.638 8.291 1.00 61.91 100 ALA A CA 1
ATOM 713 C C . ALA A 1 100 ? -7.746 8.496 8.568 1.00 61.91 100 ALA A C 1
ATOM 715 O O . ALA A 1 100 ? -7.148 9.259 9.329 1.00 61.91 100 ALA A O 1
ATOM 716 N N . GLY A 1 101 ? -7.142 7.450 8.010 1.00 67.44 101 GLY A N 1
ATOM 717 C CA . GLY A 1 101 ? -5.695 7.354 7.901 1.00 67.44 101 GLY A CA 1
ATOM 718 C C . GLY A 1 101 ? -5.244 8.237 6.749 1.00 67.44 101 GLY A C 1
ATOM 719 O O . GLY A 1 101 ? -5.817 8.161 5.669 1.00 67.44 101 GLY A O 1
ATOM 720 N N . LEU A 1 102 ? -4.233 9.070 6.960 1.00 71.44 102 LEU A N 1
ATOM 721 C CA . LEU A 1 102 ? -3.587 9.795 5.875 1.00 71.44 102 LEU A CA 1
ATOM 722 C C . LEU A 1 102 ? -2.084 9.733 6.083 1.00 71.44 102 LEU A C 1
ATOM 724 O O . LEU A 1 102 ? -1.583 9.970 7.185 1.00 71.44 102 LEU A O 1
ATOM 728 N N . GLY A 1 103 ? -1.359 9.441 5.018 1.00 74.56 103 GLY A N 1
ATOM 729 C CA . GLY A 1 103 ? 0.086 9.533 5.019 1.00 74.56 103 GLY A CA 1
ATOM 730 C C . GLY A 1 103 ? 0.621 9.791 3.627 1.00 74.56 103 GLY A C 1
ATOM 731 O O . GLY A 1 103 ? -0.098 9.716 2.636 1.00 74.56 103 GLY A O 1
ATOM 732 N N . ALA A 1 104 ? 1.907 10.101 3.568 1.00 81.25 104 ALA A N 1
ATOM 733 C CA . ALA A 1 104 ? 2.635 10.235 2.322 1.00 81.25 104 ALA A CA 1
ATOM 734 C C . ALA A 1 104 ? 3.938 9.447 2.424 1.00 81.25 104 ALA A C 1
ATOM 736 O O . ALA A 1 104 ? 4.526 9.346 3.504 1.00 81.25 104 ALA A O 1
ATOM 737 N N . PHE A 1 105 ? 4.376 8.881 1.310 1.00 83.31 105 PHE A N 1
ATOM 738 C CA . PHE A 1 105 ? 5.667 8.219 1.195 1.00 83.31 105 PHE A CA 1
ATOM 739 C C . PHE A 1 105 ? 6.228 8.401 -0.213 1.00 83.31 105 PHE A C 1
ATOM 741 O O . PHE A 1 105 ? 5.502 8.737 -1.148 1.00 83.31 105 PHE A O 1
ATOM 748 N N . THR A 1 106 ? 7.532 8.181 -0.347 1.00 87.31 106 THR A N 1
ATOM 749 C CA . THR A 1 106 ? 8.232 8.227 -1.631 1.00 87.31 106 THR A CA 1
ATOM 750 C C . THR A 1 106 ? 8.597 6.811 -2.050 1.00 87.31 106 THR A C 1
ATOM 752 O O . THR A 1 106 ? 9.158 6.057 -1.256 1.00 87.31 106 THR A O 1
ATOM 755 N N . ILE A 1 107 ? 8.296 6.460 -3.295 1.00 87.44 107 ILE A N 1
ATOM 756 C CA . ILE A 1 107 ? 8.739 5.227 -3.943 1.00 87.44 107 ILE A CA 1
ATOM 757 C C . ILE A 1 107 ? 9.917 5.595 -4.844 1.00 87.44 107 ILE A C 1
ATOM 759 O O . ILE A 1 107 ? 9.750 6.371 -5.782 1.00 87.44 107 ILE A O 1
ATOM 763 N N . ALA A 1 108 ? 11.102 5.045 -4.572 1.00 92.44 108 ALA A N 1
ATOM 764 C CA . ALA A 1 108 ? 12.320 5.372 -5.324 1.00 92.44 108 ALA A CA 1
ATOM 765 C C . ALA A 1 108 ? 12.163 5.123 -6.838 1.00 92.44 108 ALA A C 1
ATOM 767 O O . ALA A 1 108 ? 12.599 5.935 -7.655 1.00 92.44 108 ALA A O 1
ATOM 768 N N . ALA A 1 109 ? 11.485 4.032 -7.208 1.00 92.56 109 ALA A N 1
ATOM 769 C CA . ALA A 1 109 ? 11.115 3.717 -8.582 1.00 92.56 109 ALA A CA 1
ATOM 770 C C . ALA A 1 109 ? 9.713 3.089 -8.634 1.00 92.56 109 ALA A C 1
ATOM 772 O O . ALA A 1 109 ? 9.531 1.941 -8.229 1.00 92.56 109 ALA A O 1
ATOM 773 N N . LEU A 1 110 ? 8.721 3.835 -9.126 1.00 89.56 110 LEU A N 1
ATOM 774 C CA . LEU A 1 110 ? 7.361 3.334 -9.347 1.00 89.56 110 LEU A CA 1
ATOM 775 C C . LEU A 1 110 ? 7.232 2.826 -10.796 1.00 89.56 110 LEU A C 1
ATOM 777 O O . LEU A 1 110 ? 7.235 3.655 -11.709 1.00 89.56 110 LEU A O 1
ATOM 781 N N . PRO A 1 111 ? 7.149 1.504 -11.036 1.00 87.88 111 PRO A N 1
ATOM 782 C CA . PRO A 1 111 ? 7.061 0.951 -12.385 1.00 87.88 111 PRO A CA 1
ATOM 783 C C . PRO A 1 111 ? 5.745 1.328 -13.067 1.00 87.88 111 PRO A C 1
ATOM 785 O O . PRO A 1 111 ? 4.684 1.277 -12.448 1.00 87.88 111 PRO A O 1
ATOM 788 N N . ILE A 1 112 ? 5.829 1.672 -14.353 1.00 85.81 112 ILE A N 1
ATOM 789 C CA . ILE A 1 112 ? 4.682 2.070 -15.182 1.00 85.81 112 ILE A CA 1
ATOM 790 C C . ILE A 1 112 ? 4.468 1.082 -16.323 1.00 85.81 112 ILE A C 1
ATOM 792 O O . ILE A 1 112 ? 3.341 0.665 -16.570 1.00 85.81 112 ILE A O 1
ATOM 796 N N . SER A 1 113 ? 5.543 0.687 -17.008 1.00 85.38 113 SER A N 1
ATOM 797 C CA . SER A 1 113 ? 5.456 -0.238 -18.136 1.00 85.38 113 SER A CA 1
ATOM 798 C C . SER A 1 113 ? 6.751 -1.012 -18.334 1.00 85.38 113 SER A C 1
ATOM 800 O O . SER A 1 113 ? 7.840 -0.527 -18.023 1.00 85.38 113 SER A O 1
ATOM 802 N N . ILE A 1 114 ? 6.616 -2.195 -18.927 1.00 87.31 114 ILE A N 1
ATOM 803 C CA . ILE A 1 114 ? 7.719 -2.976 -19.489 1.00 87.31 114 ILE A CA 1
ATOM 804 C C . ILE A 1 114 ? 7.563 -2.955 -21.004 1.00 87.31 114 ILE A C 1
ATOM 806 O O . ILE A 1 114 ? 6.457 -3.087 -21.529 1.00 87.31 114 ILE A O 1
ATOM 810 N N . ILE A 1 115 ? 8.668 -2.747 -21.700 1.00 89.56 115 ILE A N 1
ATOM 811 C CA . ILE A 1 115 ? 8.748 -2.697 -23.151 1.00 89.56 115 ILE A CA 1
ATOM 812 C C . ILE A 1 115 ? 9.655 -3.836 -23.580 1.00 89.56 115 ILE A C 1
ATOM 814 O O . ILE A 1 115 ? 10.867 -3.779 -23.373 1.00 89.56 115 ILE A O 1
ATOM 818 N N . TYR A 1 116 ? 9.057 -4.858 -24.177 1.00 89.56 116 TYR A N 1
ATOM 819 C CA . TYR A 1 116 ? 9.794 -6.020 -24.647 1.00 89.56 116 TYR A CA 1
ATOM 820 C C . TYR A 1 116 ? 10.551 -5.699 -25.937 1.00 89.56 116 TYR A C 1
ATOM 822 O O . TYR A 1 116 ? 9.986 -5.146 -26.886 1.00 89.56 116 TYR A O 1
ATOM 830 N N . GLU A 1 117 ? 11.830 -6.060 -25.982 1.00 89.44 117 GLU A N 1
ATOM 831 C CA . GLU A 1 117 ? 12.623 -6.012 -27.201 1.00 89.44 117 GLU A CA 1
ATOM 832 C C . GLU A 1 117 ? 12.122 -7.096 -28.173 1.00 89.44 117 GLU A C 1
ATOM 834 O O . GLU A 1 117 ? 11.857 -8.231 -27.763 1.00 89.44 117 GLU A O 1
ATOM 839 N N . PRO A 1 118 ? 11.968 -6.793 -29.476 1.00 88.06 118 PRO A N 1
ATOM 840 C CA . PRO A 1 118 ? 11.511 -7.795 -30.426 1.00 88.06 118 PRO A CA 1
ATOM 841 C C . PRO A 1 118 ? 12.525 -8.944 -30.562 1.00 88.06 118 PRO A C 1
ATOM 843 O O . PRO A 1 118 ? 13.733 -8.741 -30.378 1.00 88.06 118 PRO A O 1
ATOM 846 N N . PRO A 1 119 ? 12.072 -10.147 -30.970 1.00 86.88 119 PRO A N 1
ATOM 847 C CA . PRO A 1 119 ? 12.968 -11.226 -31.363 1.00 86.88 119 PRO A CA 1
ATOM 848 C C . PRO A 1 119 ? 13.987 -10.743 -32.398 1.00 86.88 119 PRO A C 1
ATOM 850 O O . PRO A 1 119 ? 13.636 -10.104 -33.394 1.00 86.88 119 PRO A O 1
ATOM 853 N N . GLN A 1 120 ? 15.259 -11.044 -32.157 1.00 88.44 120 GLN A N 1
ATOM 854 C CA . GLN A 1 120 ? 16.359 -10.560 -32.984 1.00 88.44 120 GLN A CA 1
ATOM 855 C C . GLN A 1 120 ? 16.557 -11.439 -34.224 1.00 88.44 120 GLN A C 1
ATOM 857 O O . GLN A 1 120 ? 16.498 -12.666 -34.152 1.00 88.44 120 GLN A O 1
ATOM 862 N N . ASN A 1 121 ? 16.819 -10.809 -35.372 1.00 86.69 121 ASN A N 1
ATOM 863 C CA . ASN A 1 121 ? 17.281 -11.510 -36.569 1.00 86.69 121 ASN A CA 1
ATOM 864 C C . ASN A 1 121 ? 18.760 -11.932 -36.410 1.00 86.69 121 ASN A C 1
ATOM 866 O O . ASN A 1 121 ? 19.435 -11.533 -35.461 1.00 86.69 121 ASN A O 1
ATOM 870 N N . ALA A 1 122 ? 19.299 -12.708 -37.358 1.00 88.69 122 ALA A N 1
ATOM 871 C CA . ALA A 1 122 ? 20.703 -13.148 -37.315 1.00 88.69 122 ALA A CA 1
ATOM 872 C C . ALA A 1 122 ? 21.709 -11.979 -37.249 1.00 88.69 122 ALA A C 1
ATOM 874 O O . ALA A 1 122 ? 22.785 -12.121 -36.675 1.00 88.69 122 ALA A O 1
ATOM 875 N N . GLY A 1 123 ? 21.341 -10.821 -37.809 1.00 87.62 123 GLY A N 1
ATOM 876 C CA . GLY A 1 123 ? 22.132 -9.591 -37.770 1.00 87.62 123 GLY A CA 1
ATOM 877 C C . GLY A 1 123 ? 21.947 -8.743 -36.508 1.00 87.62 123 GLY A C 1
ATOM 878 O O . GLY A 1 123 ? 22.636 -7.738 -36.377 1.00 87.62 123 GLY A O 1
ATOM 879 N N . ARG A 1 124 ? 21.047 -9.125 -35.588 1.00 85.25 124 ARG A N 1
ATOM 880 C CA . ARG A 1 124 ? 20.727 -8.392 -34.351 1.00 85.25 124 ARG A CA 1
ATOM 881 C C . ARG A 1 124 ? 20.301 -6.930 -34.560 1.00 85.25 124 ARG A C 1
ATOM 883 O O . ARG A 1 124 ? 20.605 -6.067 -33.746 1.00 85.25 124 ARG A O 1
ATOM 890 N N . THR A 1 125 ? 19.604 -6.645 -35.658 1.00 87.50 125 THR A N 1
ATOM 891 C CA . THR A 1 125 ? 19.227 -5.275 -36.052 1.00 87.50 125 THR A CA 1
ATOM 892 C C . THR A 1 125 ? 17.776 -4.915 -35.742 1.00 87.50 125 THR A C 1
ATOM 894 O O . THR A 1 125 ? 17.337 -3.828 -36.110 1.00 87.50 125 THR A O 1
ATOM 897 N N . ASN A 1 126 ? 16.997 -5.819 -35.145 1.00 84.25 126 ASN A N 1
ATOM 898 C CA . ASN A 1 126 ? 15.580 -5.564 -34.907 1.00 84.25 126 ASN A CA 1
ATOM 899 C C . ASN A 1 126 ? 15.426 -4.618 -33.708 1.00 84.25 126 ASN A C 1
ATOM 901 O O . ASN A 1 126 ? 16.013 -4.843 -32.653 1.00 84.25 126 ASN A O 1
ATOM 905 N N . SER A 1 127 ? 14.613 -3.575 -33.853 1.00 87.50 127 SER A N 1
ATOM 906 C CA . SER A 1 127 ? 14.261 -2.659 -32.767 1.00 87.50 127 SER A CA 1
ATOM 907 C C . SER A 1 127 ? 12.769 -2.342 -32.792 1.00 87.50 127 SER A C 1
ATOM 909 O O . SER A 1 127 ? 12.103 -2.486 -33.819 1.00 87.50 127 SER A O 1
ATOM 911 N N . ALA A 1 128 ? 12.240 -1.931 -31.643 1.00 80.56 128 ALA A N 1
ATOM 912 C CA . ALA A 1 128 ? 10.887 -1.416 -31.508 1.00 80.56 128 ALA A CA 1
ATOM 913 C C . ALA A 1 128 ? 10.945 0.067 -31.136 1.00 80.56 128 ALA A C 1
ATOM 915 O O . ALA A 1 128 ? 11.766 0.479 -30.315 1.00 80.56 128 ALA A O 1
ATOM 916 N N . ASN A 1 129 ? 10.061 0.862 -31.738 1.00 81.56 129 ASN A N 1
ATOM 917 C CA . ASN A 1 129 ? 9.822 2.245 -31.350 1.00 81.56 129 ASN A CA 1
ATOM 918 C C . ASN A 1 129 ? 8.411 2.341 -30.779 1.00 81.56 129 ASN A C 1
ATOM 920 O O . ASN A 1 129 ? 7.447 1.983 -31.457 1.00 81.56 129 ASN A O 1
ATOM 924 N N . ILE A 1 130 ? 8.302 2.781 -29.531 1.00 77.69 130 ILE A N 1
ATOM 925 C CA . ILE A 1 130 ? 7.043 2.850 -28.800 1.00 77.69 130 ILE A CA 1
ATOM 926 C C . ILE A 1 130 ? 6.886 4.261 -28.258 1.00 77.69 130 ILE A C 1
ATOM 928 O O . ILE A 1 130 ? 7.791 4.821 -27.642 1.00 77.69 130 ILE A O 1
ATOM 932 N N . GLN A 1 131 ? 5.710 4.830 -28.482 1.00 75.12 131 GLN A N 1
ATOM 933 C CA . GLN A 1 131 ? 5.295 6.063 -27.839 1.00 75.12 131 GLN A CA 1
ATOM 934 C C . GLN A 1 131 ? 4.585 5.697 -26.538 1.00 75.12 131 GLN A C 1
ATOM 936 O O . GLN A 1 131 ? 3.549 5.034 -26.564 1.00 75.12 131 GLN A O 1
ATOM 941 N N . LEU A 1 132 ? 5.153 6.097 -25.402 1.00 66.50 132 LEU A N 1
ATOM 942 C CA . LEU A 1 132 ? 4.451 6.026 -24.128 1.00 66.50 132 LEU A CA 1
ATOM 943 C C . LEU A 1 132 ? 3.671 7.314 -23.982 1.00 66.50 132 LEU A C 1
ATOM 945 O O . LEU A 1 132 ? 4.278 8.382 -23.964 1.00 66.50 132 LEU A O 1
ATOM 949 N N . THR A 1 133 ? 2.357 7.191 -23.858 1.00 63.09 133 THR A N 1
ATOM 950 C CA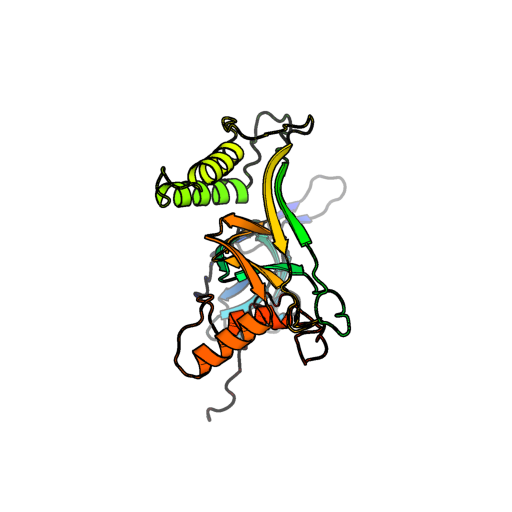 . THR A 1 133 ? 1.484 8.282 -23.441 1.00 63.09 133 THR A CA 1
ATOM 951 C C . THR A 1 133 ? 0.997 7.959 -22.038 1.00 63.09 133 THR A C 1
ATOM 953 O O . THR A 1 133 ? 0.275 6.983 -21.837 1.00 63.09 133 THR A O 1
ATOM 956 N N . SER A 1 134 ? 1.425 8.751 -21.062 1.00 55.44 134 SER A N 1
ATOM 957 C CA . SER A 1 134 ? 0.939 8.653 -19.691 1.00 55.44 134 SER A CA 1
ATOM 958 C C . SER A 1 134 ? -0.209 9.629 -19.509 1.00 55.44 134 SER A C 1
ATOM 960 O O . SER A 1 134 ? 0.019 10.835 -19.487 1.00 55.44 134 SER A O 1
ATOM 962 N N . GLU A 1 135 ? -1.423 9.104 -19.346 1.00 53.38 135 GLU A N 1
ATOM 963 C CA . GLU A 1 135 ? -2.596 9.881 -18.951 1.00 53.38 135 GLU A CA 1
ATOM 964 C C . GLU A 1 135 ? -2.857 9.682 -17.456 1.00 53.38 135 GLU A C 1
ATOM 966 O O . GLU A 1 135 ? -3.192 8.585 -17.009 1.00 53.38 135 GLU A O 1
ATOM 971 N N . SER A 1 136 ? -2.706 10.741 -16.663 1.00 47.03 136 SER A N 1
ATOM 972 C CA . SER A 1 136 ? -3.168 10.749 -15.272 1.00 47.03 136 SER A CA 1
ATOM 973 C C . SER A 1 136 ? -4.494 11.485 -15.205 1.00 47.03 136 SER A C 1
ATOM 975 O O . SER A 1 136 ? -4.536 12.677 -15.495 1.00 47.03 136 SER A O 1
ATOM 977 N N . ALA A 1 137 ? -5.561 10.769 -14.842 1.00 37.38 137 ALA A N 1
ATOM 978 C CA . ALA A 1 137 ? -6.890 11.323 -14.620 1.00 37.38 137 ALA A CA 1
ATOM 979 C C . ALA A 1 137 ? -7.231 11.272 -13.125 1.00 37.38 137 ALA A C 1
ATOM 981 O O . ALA A 1 137 ? -7.379 10.188 -12.559 1.00 37.38 137 ALA A O 1
ATOM 982 N N . VAL A 1 138 ? -7.382 12.429 -12.480 1.00 43.62 138 VAL A N 1
ATOM 983 C CA . VAL A 1 138 ? -8.032 12.501 -11.161 1.00 43.62 138 VAL A CA 1
ATOM 984 C C . VAL A 1 138 ? -9.517 12.693 -11.413 1.00 43.62 138 VAL A C 1
ATOM 986 O O . VAL A 1 138 ? -9.893 13.759 -11.881 1.00 43.62 138 VAL A O 1
ATOM 989 N N . ILE A 1 139 ? -10.331 11.668 -11.153 1.00 33.25 139 ILE A N 1
ATOM 990 C CA . ILE A 1 139 ? -11.795 11.753 -11.219 1.00 33.25 139 ILE A CA 1
ATOM 991 C C . ILE A 1 139 ? -12.297 12.023 -9.805 1.00 33.25 139 ILE A C 1
ATOM 993 O O . ILE A 1 139 ? -12.249 11.133 -8.955 1.00 33.25 139 ILE A O 1
ATOM 997 N N . ASP A 1 140 ? -12.778 13.236 -9.559 1.00 40.34 140 ASP A N 1
ATOM 998 C CA . ASP A 1 140 ? -13.495 13.566 -8.329 1.00 40.34 140 ASP A CA 1
ATOM 999 C C . ASP A 1 140 ? -14.995 13.655 -8.621 1.00 40.34 140 ASP A C 1
ATOM 1001 O O . ASP A 1 140 ? -15.380 14.225 -9.639 1.00 40.34 140 ASP A O 1
ATOM 1005 N N . THR A 1 141 ? -15.844 13.081 -7.766 1.00 32.78 141 THR A N 1
ATOM 1006 C CA . THR A 1 141 ? -17.310 13.190 -7.882 1.00 32.78 141 THR A CA 1
ATOM 1007 C C . THR A 1 141 ? -17.805 14.099 -6.769 1.00 32.78 141 THR A C 1
ATOM 1009 O O . THR A 1 141 ? -18.020 13.649 -5.644 1.00 32.78 141 THR A O 1
ATOM 1012 N N . ILE A 1 142 ? -18.010 15.383 -7.067 1.00 38.75 142 ILE A N 1
ATOM 1013 C CA . ILE A 1 142 ? -18.597 16.320 -6.107 1.00 38.75 142 ILE A CA 1
ATOM 1014 C C . ILE A 1 142 ? -20.114 16.200 -6.238 1.00 38.75 142 ILE A C 1
ATOM 1016 O O . ILE A 1 142 ? -20.762 16.970 -6.945 1.00 38.75 142 ILE A O 1
ATOM 1020 N N . SER A 1 143 ? -20.717 15.211 -5.571 1.00 32.22 143 SER A N 1
ATOM 1021 C CA . SER A 1 143 ? -22.177 15.161 -5.491 1.00 32.22 143 SER A CA 1
ATOM 1022 C C . SER A 1 143 ? -22.666 16.261 -4.542 1.00 32.22 143 SER A C 1
ATOM 1024 O O . SER A 1 143 ? -22.796 16.051 -3.333 1.00 32.22 143 SER A O 1
ATOM 1026 N N . ASN A 1 144 ? -22.952 17.444 -5.085 1.00 36.78 144 ASN A N 1
ATOM 1027 C CA . ASN A 1 144 ? -23.765 18.446 -4.404 1.00 36.78 144 ASN A CA 1
ATOM 1028 C C . ASN A 1 144 ? -25.206 17.925 -4.333 1.00 36.78 144 ASN A C 1
ATOM 1030 O O . ASN A 1 144 ? -26.039 18.195 -5.195 1.00 36.78 144 ASN A O 1
ATOM 1034 N N . GLY A 1 145 ? -25.509 17.149 -3.293 1.00 34.56 145 GLY A N 1
ATOM 1035 C CA . GLY A 1 145 ? -26.892 16.944 -2.887 1.00 34.56 145 GLY A CA 1
ATOM 1036 C C . GLY A 1 145 ? -27.486 18.300 -2.506 1.00 34.56 145 GLY A C 1
ATOM 1037 O O . GLY A 1 145 ? -26.940 18.983 -1.644 1.00 34.56 145 GLY A O 1
ATOM 1038 N N . ASN A 1 146 ? -28.592 18.683 -3.146 1.00 36.00 146 ASN A N 1
ATOM 1039 C CA . ASN A 1 146 ? -29.351 19.931 -2.964 1.00 36.00 146 ASN A CA 1
ATOM 1040 C C . ASN A 1 146 ? -30.000 20.082 -1.559 1.00 36.00 146 ASN A C 1
ATOM 1042 O O . ASN A 1 146 ? -31.149 20.498 -1.430 1.00 36.00 146 ASN A O 1
ATOM 1046 N N . SER A 1 147 ? -29.293 19.733 -0.484 1.00 36.06 147 SER A N 1
ATOM 1047 C CA . SER A 1 147 ? -29.742 19.906 0.896 1.00 36.06 147 SER A CA 1
ATOM 1048 C C . SER A 1 147 ? -29.003 21.079 1.535 1.00 36.06 147 SER A C 1
ATOM 1050 O O . SER A 1 147 ? -27.802 21.024 1.794 1.00 36.06 147 SER A O 1
ATOM 1052 N N . THR A 1 148 ? -29.732 22.157 1.803 1.00 36.66 148 THR A N 1
ATOM 1053 C CA . THR A 1 148 ? -29.242 23.446 2.315 1.00 36.66 148 THR A CA 1
ATOM 1054 C C . THR A 1 148 ? -28.707 23.434 3.756 1.00 36.66 148 THR A C 1
ATOM 1056 O O . THR A 1 148 ? -28.603 24.501 4.353 1.00 36.66 148 THR A O 1
ATOM 1059 N N . THR A 1 149 ? -28.354 22.294 4.357 1.00 35.28 149 THR A N 1
ATOM 1060 C CA . THR A 1 149 ? -27.889 22.273 5.764 1.00 35.28 149 THR A CA 1
ATOM 1061 C C . THR A 1 149 ? -26.774 21.290 6.114 1.00 35.28 149 THR A C 1
ATOM 1063 O O . THR A 1 149 ? -26.404 21.194 7.282 1.00 35.28 149 THR A O 1
ATOM 1066 N N . SER A 1 150 ? -26.134 20.638 5.148 1.00 33.00 150 SER A N 1
ATOM 1067 C CA . SER A 1 150 ? -24.860 19.967 5.425 1.00 33.00 150 SER A CA 1
ATOM 1068 C C . SER A 1 150 ? -24.032 19.870 4.157 1.00 33.00 150 SER A C 1
ATOM 1070 O O . SER A 1 150 ? -24.306 19.030 3.303 1.00 33.00 150 SER A O 1
ATOM 1072 N N . THR A 1 151 ? -23.002 20.708 4.044 1.00 36.44 151 THR A N 1
ATOM 1073 C CA . THR A 1 151 ? -21.866 20.405 3.171 1.00 36.44 151 THR A CA 1
ATOM 1074 C C . THR A 1 151 ? -21.368 19.010 3.549 1.00 36.44 151 THR A C 1
ATOM 1076 O O . THR A 1 151 ? -21.020 18.826 4.720 1.00 36.44 151 THR A O 1
ATOM 1079 N N . PRO A 1 152 ? -21.355 18.019 2.640 1.00 35.03 152 PRO A N 1
ATOM 1080 C CA . PRO A 1 152 ? -20.688 16.758 2.912 1.00 35.03 152 PRO A CA 1
ATOM 1081 C C . PRO A 1 152 ? -19.192 17.053 3.051 1.00 35.03 152 PRO A C 1
ATOM 1083 O O . PRO A 1 152 ? -18.460 17.155 2.072 1.00 35.03 152 PRO A O 1
ATOM 1086 N N . THR A 1 153 ? -18.733 17.266 4.282 1.00 38.41 153 THR A N 1
ATOM 1087 C CA . THR A 1 153 ? -17.312 17.342 4.594 1.00 38.41 153 THR A CA 1
ATOM 1088 C C . THR A 1 153 ? -16.783 15.924 4.579 1.00 38.41 153 THR A C 1
ATOM 1090 O O . THR A 1 153 ? -16.858 15.181 5.556 1.00 38.41 153 THR A O 1
ATOM 1093 N N . TRP A 1 154 ? -16.262 15.526 3.424 1.00 40.12 154 TRP A N 1
ATOM 1094 C CA . TRP A 1 154 ? -15.404 14.361 3.352 1.00 40.12 154 TRP A CA 1
ATOM 1095 C C . TRP A 1 154 ? -14.226 14.616 4.304 1.00 40.12 154 TRP A C 1
ATOM 1097 O O . TRP A 1 154 ? -13.455 15.556 4.101 1.00 40.12 154 TRP A O 1
ATOM 1107 N N . ALA A 1 155 ? -14.086 13.823 5.371 1.00 42.44 155 ALA A N 1
ATOM 1108 C CA . ALA A 1 155 ? -12.962 13.962 6.303 1.00 42.44 155 ALA A CA 1
ATOM 1109 C C . ALA A 1 155 ? -11.616 13.753 5.577 1.00 42.44 155 ALA A C 1
ATOM 1111 O O . ALA A 1 155 ? -10.615 14.387 5.913 1.00 42.44 155 ALA A O 1
ATOM 1112 N N . GLY A 1 156 ? -11.617 12.934 4.516 1.00 39.41 156 GLY A N 1
ATOM 1113 C CA . GLY A 1 156 ? -10.501 12.797 3.582 1.00 39.41 156 GLY A CA 1
ATOM 1114 C C . GLY A 1 156 ? -10.228 14.058 2.755 1.00 39.41 156 GLY A C 1
ATOM 1115 O O . GLY A 1 156 ? -9.074 14.324 2.441 1.00 39.41 156 GLY A O 1
ATOM 1116 N N . GLY A 1 157 ? -11.246 14.876 2.466 1.00 41.59 157 GLY A N 1
ATOM 1117 C CA . GLY A 1 157 ? -11.136 16.108 1.680 1.00 41.59 157 GLY A CA 1
ATOM 1118 C C . GLY A 1 157 ? -10.483 17.237 2.469 1.00 41.59 157 GLY A C 1
ATOM 1119 O O . GLY A 1 157 ? -9.577 17.889 1.964 1.00 41.59 157 GLY A O 1
ATOM 1120 N N . GLU A 1 158 ? -10.840 17.413 3.745 1.00 45.38 158 GLU A N 1
ATOM 1121 C CA . GLU A 1 158 ? -10.139 18.360 4.624 1.00 45.38 158 GLU A CA 1
ATOM 1122 C C . GLU A 1 158 ? -8.698 17.927 4.908 1.00 45.38 158 GLU A C 1
ATOM 1124 O O . GLU A 1 158 ? -7.797 18.766 4.954 1.00 45.38 158 GLU A O 1
ATOM 1129 N N . ALA A 1 159 ? -8.455 16.622 5.062 1.00 41.91 159 ALA A N 1
ATOM 1130 C CA . ALA A 1 159 ? -7.118 16.091 5.298 1.00 41.91 159 ALA A CA 1
ATOM 1131 C C . ALA A 1 159 ? -6.235 16.190 4.037 1.00 41.91 159 ALA A C 1
ATOM 1133 O O . ALA A 1 159 ? -5.089 16.636 4.123 1.00 41.91 159 ALA A O 1
ATOM 1134 N N . ALA A 1 160 ? -6.780 15.882 2.856 1.00 45.56 160 ALA A N 1
ATOM 1135 C CA . ALA A 1 160 ? -6.126 16.094 1.566 1.00 45.56 160 ALA A CA 1
ATOM 1136 C C . ALA A 1 160 ? -5.897 17.585 1.284 1.00 45.56 160 ALA A C 1
ATOM 1138 O O . ALA A 1 160 ? -4.822 17.958 0.824 1.00 45.56 160 ALA A O 1
ATOM 1139 N N . LEU A 1 161 ? -6.843 18.458 1.643 1.00 51.69 161 LEU A N 1
ATOM 1140 C CA . LEU A 1 161 ? -6.693 19.909 1.542 1.00 51.69 161 LEU A CA 1
ATOM 1141 C C . LEU A 1 161 ? -5.620 20.433 2.504 1.00 51.69 161 LEU A C 1
ATOM 1143 O O . LEU A 1 161 ? -4.850 21.320 2.145 1.00 51.69 161 LEU A O 1
ATOM 1147 N N . MET A 1 162 ? -5.537 19.891 3.719 1.00 49.25 162 MET A N 1
ATOM 1148 C CA . MET A 1 162 ? -4.522 20.265 4.703 1.00 49.25 162 MET A CA 1
ATOM 1149 C C . MET A 1 162 ? -3.130 19.800 4.274 1.00 49.25 162 MET A C 1
ATOM 1151 O O . MET A 1 162 ? -2.175 20.567 4.394 1.00 49.25 162 MET A O 1
ATOM 1155 N N . VAL A 1 163 ? -3.006 18.581 3.737 1.00 48.72 163 VAL A N 1
ATOM 1156 C CA . VAL A 1 163 ? -1.744 18.074 3.183 1.00 48.72 163 VAL A CA 1
ATOM 1157 C C . VAL A 1 163 ? -1.370 18.815 1.911 1.00 48.72 163 VAL A C 1
ATOM 1159 O O . VAL A 1 163 ? -0.224 19.229 1.802 1.00 48.72 163 VAL A O 1
ATOM 1162 N N . GLY A 1 164 ? -2.316 19.086 1.014 1.00 51.53 164 GLY A N 1
ATOM 1163 C CA . GLY A 1 164 ? -2.108 19.934 -0.156 1.00 51.53 164 GLY A CA 1
ATOM 1164 C C . GLY A 1 164 ? -1.594 21.314 0.250 1.00 51.53 164 GLY A C 1
ATOM 1165 O O . GLY A 1 164 ? -0.527 21.723 -0.191 1.00 51.53 164 GLY A O 1
ATOM 1166 N N . LYS A 1 165 ? -2.265 22.001 1.183 1.00 53.38 165 LYS A N 1
ATOM 1167 C CA . LYS A 1 165 ? -1.822 23.305 1.713 1.00 53.38 165 LYS A CA 1
ATOM 1168 C C . LYS A 1 165 ? -0.447 23.241 2.377 1.00 53.38 165 LYS A C 1
ATOM 1170 O O . LYS A 1 165 ? 0.358 24.151 2.192 1.00 53.38 165 LYS A O 1
ATOM 1175 N N . LYS A 1 166 ? -0.143 22.172 3.122 1.00 49.78 166 LYS A N 1
ATOM 1176 C CA . LYS A 1 166 ? 1.198 21.965 3.685 1.00 49.78 166 LYS A CA 1
ATOM 1177 C C . LYS A 1 166 ? 2.226 21.748 2.584 1.00 49.78 166 LYS A C 1
ATOM 1179 O O . LYS A 1 166 ? 3.236 22.429 2.607 1.00 49.78 166 LYS A O 1
ATOM 1184 N N . MET A 1 167 ? 1.962 20.899 1.599 1.00 46.31 167 MET A N 1
ATOM 1185 C CA . MET A 1 167 ? 2.837 20.655 0.446 1.00 46.31 167 MET A CA 1
ATOM 1186 C C . MET A 1 167 ? 3.071 21.936 -0.364 1.00 46.31 167 MET A C 1
ATOM 1188 O O . MET A 1 167 ? 4.207 22.247 -0.715 1.00 46.31 167 MET A O 1
ATOM 1192 N N . ALA A 1 168 ? 2.036 22.752 -0.555 1.00 54.59 168 ALA A N 1
ATOM 1193 C CA . ALA A 1 168 ? 2.148 24.084 -1.136 1.00 54.59 168 ALA A CA 1
ATOM 1194 C C . ALA A 1 168 ? 3.015 25.031 -0.276 1.00 54.59 168 ALA A C 1
ATOM 1196 O O . ALA A 1 168 ? 3.726 25.887 -0.778 1.00 54.59 168 ALA A O 1
ATOM 1197 N N . SER A 1 169 ? 3.036 24.884 1.046 1.00 51.34 169 SER A N 1
ATOM 1198 C CA . SER A 1 169 ? 3.911 25.727 1.876 1.00 51.34 169 SER A CA 1
ATOM 1199 C C . SER A 1 169 ? 5.403 25.357 1.809 1.00 51.34 169 SER A C 1
ATOM 1201 O O . SER A 1 169 ? 6.242 26.186 2.146 1.00 51.34 169 SER A O 1
ATOM 1203 N N . ILE A 1 170 ? 5.745 24.138 1.371 1.00 42.81 170 ILE A N 1
ATOM 1204 C CA . ILE A 1 170 ? 7.131 23.619 1.300 1.00 42.81 170 ILE A CA 1
ATOM 1205 C C . ILE A 1 170 ? 7.678 23.542 -0.128 1.00 42.81 170 ILE A C 1
ATOM 1207 O O . ILE A 1 170 ? 8.890 23.432 -0.309 1.00 42.81 170 ILE A O 1
ATOM 1211 N N . THR A 1 171 ? 6.816 23.603 -1.143 1.00 46.34 171 THR A N 1
ATOM 1212 C CA . THR A 1 171 ? 7.239 23.561 -2.546 1.00 46.34 171 THR A CA 1
ATOM 1213 C C . THR A 1 171 ? 7.481 24.992 -3.038 1.00 46.34 171 THR A C 1
ATOM 1215 O O . THR A 1 171 ? 6.575 25.817 -2.919 1.00 46.34 171 THR A O 1
ATOM 1218 N N . PRO A 1 172 ? 8.663 25.334 -3.588 1.00 50.34 172 PRO A N 1
ATOM 1219 C CA . PRO A 1 172 ? 8.897 26.660 -4.152 1.00 50.34 172 PRO A CA 1
ATOM 1220 C C . PRO A 1 172 ? 7.837 26.988 -5.212 1.00 50.34 172 PRO A C 1
ATOM 1222 O O . PRO A 1 172 ? 7.596 26.176 -6.112 1.00 50.34 172 PRO A O 1
ATOM 1225 N N . GLN A 1 173 ? 7.240 28.183 -5.134 1.00 55.41 173 GLN A N 1
ATOM 1226 C CA . GLN A 1 173 ? 6.175 28.643 -6.047 1.00 55.41 173 GLN A CA 1
ATOM 1227 C C . GLN A 1 173 ? 6.600 28.686 -7.527 1.00 55.41 173 GLN A C 1
ATOM 1229 O O . GLN A 1 173 ? 5.770 28.829 -8.416 1.00 55.41 173 GLN A O 1
ATOM 1234 N N . THR A 1 174 ? 7.900 28.561 -7.794 1.00 39.66 174 THR A N 1
ATOM 1235 C CA . THR A 1 174 ? 8.516 28.535 -9.125 1.00 39.66 174 THR A CA 1
ATOM 1236 C C . THR A 1 174 ? 8.725 27.125 -9.682 1.00 39.66 174 THR A C 1
ATOM 1238 O O . THR A 1 174 ? 9.206 26.977 -10.803 1.00 39.66 174 THR A O 1
ATOM 1241 N N . SER A 1 175 ? 8.414 26.077 -8.915 1.00 49.00 175 SER A N 1
ATOM 1242 C CA . SER A 1 175 ? 8.545 24.698 -9.387 1.00 49.00 175 SER A CA 1
ATOM 1243 C C . SER A 1 175 ? 7.445 24.351 -10.395 1.00 49.00 175 SER A C 1
ATOM 1245 O O . SER A 1 175 ? 6.303 24.788 -10.258 1.00 49.00 175 SER A O 1
ATOM 1247 N N . ALA A 1 176 ? 7.759 23.496 -11.371 1.00 45.16 176 ALA A N 1
ATOM 1248 C CA . ALA A 1 176 ? 6.773 22.976 -12.326 1.00 45.16 176 ALA A CA 1
ATOM 1249 C C . ALA A 1 176 ? 5.623 22.193 -11.649 1.00 45.16 176 ALA A C 1
ATOM 1251 O O . ALA A 1 176 ? 4.569 22.005 -12.244 1.00 45.16 176 ALA A O 1
ATOM 1252 N N . ALA A 1 177 ? 5.802 21.781 -10.388 1.00 42.03 177 ALA A N 1
ATOM 1253 C CA . ALA A 1 177 ? 4.778 21.135 -9.571 1.00 42.03 177 ALA A CA 1
ATOM 1254 C C . ALA A 1 177 ? 3.800 22.128 -8.907 1.00 42.03 177 ALA A C 1
ATOM 1256 O O . ALA A 1 177 ? 2.748 21.715 -8.420 1.00 42.03 177 ALA A O 1
ATOM 1257 N N . TRP A 1 178 ? 4.108 23.433 -8.881 1.00 48.84 178 TRP A N 1
ATOM 1258 C CA . TRP A 1 178 ? 3.268 24.439 -8.222 1.00 48.84 178 TRP A CA 1
ATOM 1259 C C . TRP A 1 178 ? 1.848 24.547 -8.801 1.00 48.84 178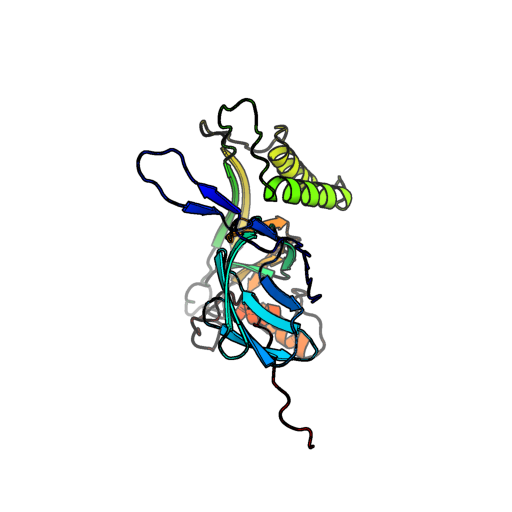 TRP A C 1
ATOM 1261 O O . TRP A 1 178 ? 0.897 24.510 -8.016 1.00 48.84 178 TRP A O 1
ATOM 1271 N N . PRO A 1 179 ? 1.652 24.617 -10.134 1.00 50.44 179 PRO A N 1
ATOM 1272 C CA . PRO A 1 179 ? 0.314 24.683 -10.721 1.00 50.44 179 PRO A CA 1
ATOM 1273 C C . PRO A 1 179 ? -0.510 23.421 -10.439 1.00 50.44 179 PRO A C 1
ATOM 1275 O O . PRO A 1 179 ? -1.712 23.517 -10.211 1.00 50.44 179 PRO A O 1
ATOM 1278 N N . LEU A 1 180 ? 0.144 22.254 -10.371 1.00 50.53 180 LEU A N 1
ATOM 1279 C CA . LEU A 1 180 ? -0.483 20.963 -10.070 1.00 50.53 180 LEU A CA 1
ATOM 1280 C C . LEU A 1 180 ? -0.981 20.898 -8.623 1.00 50.53 180 LEU A C 1
ATOM 1282 O O . LEU A 1 180 ? -2.138 20.568 -8.371 1.00 50.53 180 LEU A O 1
ATOM 1286 N N . ILE A 1 181 ? -0.123 21.276 -7.671 1.00 52.47 181 ILE A N 1
ATOM 1287 C CA . ILE A 1 181 ? -0.470 21.328 -6.247 1.00 52.47 181 ILE A CA 1
ATOM 1288 C C . ILE A 1 181 ? -1.578 22.360 -6.019 1.00 52.47 181 ILE A C 1
ATOM 1290 O O . ILE A 1 181 ? -2.568 22.068 -5.349 1.00 52.47 181 ILE A O 1
ATOM 1294 N N . ASN A 1 182 ? -1.448 23.553 -6.603 1.00 54.88 182 ASN A N 1
ATOM 1295 C CA . ASN A 1 182 ? -2.450 24.602 -6.461 1.00 54.88 182 ASN A CA 1
ATOM 1296 C C . ASN A 1 182 ? -3.777 24.212 -7.120 1.00 54.88 182 ASN A C 1
ATOM 1298 O O . ASN A 1 182 ? -4.835 24.525 -6.580 1.00 54.88 182 ASN A O 1
ATOM 1302 N N . GLY A 1 183 ? -3.741 23.485 -8.236 1.00 51.97 183 GLY A N 1
ATOM 1303 C CA . GLY A 1 183 ? -4.944 23.020 -8.906 1.00 51.97 183 GLY A CA 1
ATOM 1304 C C . GLY A 1 183 ? -5.670 21.907 -8.174 1.00 51.97 183 GLY A C 1
ATOM 1305 O O . GLY A 1 183 ? -6.884 21.995 -8.010 1.00 51.97 183 GLY A O 1
ATOM 1306 N N . ALA A 1 184 ? -4.940 20.943 -7.615 1.00 49.62 184 ALA A N 1
ATOM 1307 C CA . ALA A 1 184 ? -5.516 19.943 -6.723 1.00 49.62 184 ALA A CA 1
ATOM 1308 C C . ALA A 1 184 ? -6.117 20.587 -5.457 1.00 49.62 184 ALA A C 1
ATOM 1310 O O . ALA A 1 184 ? -7.212 20.227 -5.038 1.00 49.62 184 ALA A O 1
ATOM 1311 N N . ILE A 1 185 ? -5.454 21.588 -4.865 1.00 53.31 185 ILE A N 1
ATOM 1312 C CA . ILE A 1 185 ? -5.975 22.330 -3.700 1.00 53.31 185 ILE A CA 1
ATOM 1313 C C . ILE A 1 185 ? -7.211 23.159 -4.064 1.00 53.31 185 ILE A C 1
ATOM 1315 O O . ILE A 1 185 ? -8.160 23.220 -3.283 1.00 53.31 185 ILE A O 1
ATOM 1319 N N . SER A 1 186 ? -7.206 23.820 -5.220 1.00 50.97 186 SER A N 1
ATOM 1320 C CA . SER A 1 186 ? -8.305 24.677 -5.687 1.00 50.97 186 SER A CA 1
ATOM 1321 C C . SER A 1 186 ? -9.544 23.846 -6.034 1.00 50.97 186 SER A C 1
ATOM 1323 O O . SER A 1 186 ? -10.649 24.175 -5.600 1.00 50.97 186 SER A O 1
ATOM 1325 N N . ALA A 1 187 ? -9.336 22.694 -6.674 1.00 47.22 187 ALA A N 1
ATOM 1326 C CA . ALA A 1 187 ? -10.336 21.651 -6.878 1.00 47.22 187 ALA A CA 1
ATOM 1327 C C . ALA A 1 187 ? -10.951 21.162 -5.558 1.00 47.22 187 ALA A C 1
ATOM 1329 O O . ALA A 1 187 ? -12.163 21.242 -5.370 1.00 47.22 187 ALA A O 1
ATOM 1330 N N . LEU A 1 188 ? -10.108 20.752 -4.603 1.00 48.03 188 LEU A N 1
ATOM 1331 C CA . LEU A 1 188 ? -10.537 20.268 -3.285 1.00 48.03 188 LEU A CA 1
ATOM 1332 C C . LEU A 1 188 ? -11.179 21.358 -2.409 1.00 48.03 188 LEU A C 1
ATOM 1334 O O . LEU A 1 188 ? -11.878 21.044 -1.449 1.00 48.03 188 LEU A O 1
ATOM 1338 N N . SER A 1 189 ? -10.938 22.640 -2.701 1.00 46.00 189 SER A N 1
ATOM 1339 C CA . SER A 1 189 ? -11.535 23.782 -1.989 1.00 46.00 189 SER A CA 1
ATOM 1340 C C . SER A 1 189 ? -12.726 24.415 -2.714 1.00 46.00 189 SER A C 1
ATOM 1342 O O . SER A 1 189 ? -13.236 25.439 -2.253 1.00 46.00 189 SER A O 1
ATOM 1344 N N . GLY A 1 190 ? -13.190 23.816 -3.817 1.00 44.97 190 GLY A N 1
ATOM 1345 C CA . GLY A 1 190 ? -14.365 24.271 -4.561 1.00 44.97 190 GLY A CA 1
ATOM 1346 C C . GLY A 1 190 ? -14.186 25.615 -5.278 1.00 44.97 190 GLY A C 1
ATOM 1347 O O . GLY A 1 190 ? -15.176 26.293 -5.548 1.00 44.97 190 GLY A O 1
ATOM 1348 N N . ARG A 1 191 ? -12.947 26.035 -5.569 1.00 40.28 191 ARG A N 1
ATOM 1349 C CA . ARG A 1 191 ? -12.645 27.262 -6.325 1.00 40.28 191 ARG A CA 1
ATOM 1350 C C . ARG A 1 191 ? -12.037 26.898 -7.684 1.00 40.28 191 ARG A C 1
ATOM 1352 O O . ARG A 1 191 ? -10.868 26.529 -7.729 1.00 40.28 191 ARG A O 1
ATOM 1359 N N . PRO A 1 192 ? -12.787 26.982 -8.793 1.00 36.72 192 PRO A N 1
ATOM 1360 C CA . PRO A 1 192 ? -12.260 26.638 -10.105 1.00 36.72 192 PRO A CA 1
ATOM 1361 C C . PRO A 1 192 ? -11.521 27.835 -10.718 1.00 36.72 192 PRO A C 1
ATOM 1363 O O . PRO A 1 192 ? -12.145 28.695 -11.324 1.00 36.72 192 PRO A O 1
ATOM 1366 N N . GLU A 1 193 ? -10.196 27.884 -10.591 1.00 35.16 193 GLU A N 1
ATOM 1367 C CA . GLU A 1 193 ? -9.332 28.658 -11.498 1.00 35.16 193 GLU A CA 1
ATOM 1368 C C . GLU A 1 193 ? -8.022 27.895 -11.736 1.00 35.16 193 GLU A C 1
ATOM 1370 O O . GLU A 1 193 ? -7.035 28.099 -11.031 1.00 35.16 193 GLU A O 1
ATOM 1375 N N . VAL A 1 194 ? -8.009 26.988 -12.721 1.00 38.78 194 VAL A N 1
ATOM 1376 C CA . VAL A 1 194 ? -6.763 26.454 -13.296 1.00 38.78 194 VAL A CA 1
ATOM 1377 C C . VAL A 1 194 ? -6.947 26.173 -14.780 1.00 38.78 194 VAL A C 1
ATOM 1379 O O . VAL A 1 194 ? -7.918 25.549 -15.203 1.00 38.78 194 VAL A O 1
ATOM 1382 N N . THR A 1 195 ? -5.976 26.647 -15.547 1.00 40.47 195 THR A N 1
ATOM 1383 C CA . THR A 1 195 ? -5.913 26.648 -17.004 1.00 40.47 195 THR A CA 1
ATOM 1384 C C . THR A 1 195 ? -5.123 25.432 -17.498 1.00 40.47 195 THR A C 1
ATOM 1386 O O . THR A 1 195 ? -3.953 25.562 -17.817 1.00 40.47 195 THR A O 1
ATOM 1389 N N . ASP A 1 196 ? -5.727 24.245 -17.508 1.00 40.53 196 ASP A N 1
ATOM 1390 C CA . ASP A 1 196 ? -5.352 23.138 -18.406 1.00 40.53 196 ASP A CA 1
ATOM 1391 C C . ASP A 1 196 ? -6.487 22.108 -18.407 1.00 40.53 196 ASP A C 1
ATOM 1393 O O . ASP A 1 196 ? -6.981 21.753 -17.342 1.00 40.53 196 ASP A O 1
ATOM 1397 N N . VAL A 1 197 ? -6.951 21.736 -19.609 1.00 42.94 197 VAL A N 1
ATOM 1398 C CA . VAL A 1 197 ? -8.261 21.128 -19.949 1.00 42.94 197 VAL A CA 1
ATOM 1399 C C . VAL A 1 197 ? -9.009 20.510 -18.758 1.00 42.94 197 VAL A C 1
ATOM 1401 O O . VAL A 1 197 ? -8.914 19.320 -18.462 1.00 42.94 197 VAL A O 1
ATOM 1404 N N . VAL A 1 198 ? -9.796 21.364 -18.102 1.00 41.47 198 VAL A N 1
ATOM 1405 C CA . VAL A 1 198 ? -10.784 20.998 -17.092 1.00 41.47 198 VAL A CA 1
ATOM 1406 C C . VAL A 1 198 ? -12.108 20.791 -17.818 1.00 41.47 198 VAL A C 1
ATOM 1408 O O . VAL A 1 198 ? -12.772 21.756 -18.194 1.00 41.47 198 VAL A O 1
ATOM 1411 N N . GLU A 1 199 ? -12.495 19.538 -18.038 1.00 37.16 199 GLU A N 1
ATOM 1412 C CA . GLU A 1 199 ? -13.842 19.225 -18.512 1.00 37.16 199 GLU A CA 1
ATOM 1413 C C . GLU A 1 199 ? -14.723 18.949 -17.289 1.00 37.16 199 GLU A C 1
ATOM 1415 O O . GLU A 1 199 ? -14.566 17.944 -16.592 1.00 37.16 199 GLU A O 1
ATOM 1420 N N . VAL A 1 200 ? -15.609 19.896 -16.976 1.00 39.59 200 VAL A N 1
ATOM 1421 C CA . VAL A 1 200 ? -16.660 19.699 -15.974 1.00 39.59 200 VAL A CA 1
ATOM 1422 C C . VAL A 1 200 ? -17.841 19.061 -16.694 1.00 39.59 200 VAL A C 1
ATOM 1424 O O . VAL A 1 200 ? -18.561 19.735 -17.429 1.00 39.59 200 VAL A O 1
ATOM 1427 N N . ASN A 1 201 ? -18.033 17.757 -16.505 1.00 42.47 201 ASN A N 1
ATOM 1428 C CA . ASN A 1 201 ? -19.208 17.068 -17.038 1.00 42.47 201 ASN A CA 1
ATOM 1429 C C . ASN A 1 201 ? -20.466 17.447 -16.240 1.00 42.47 201 ASN A C 1
ATOM 1431 O O . ASN A 1 201 ? -20.382 17.871 -15.085 1.00 42.47 201 ASN A O 1
ATOM 1435 N N . ALA A 1 202 ? -21.644 17.249 -16.843 1.00 42.75 202 ALA A N 1
ATOM 1436 C CA . ALA A 1 202 ? -22.950 17.539 -16.234 1.00 42.75 202 ALA A CA 1
ATOM 1437 C C . ALA A 1 202 ? -23.177 16.848 -14.867 1.00 42.75 202 ALA A C 1
ATOM 1439 O O . ALA A 1 202 ? -24.009 17.292 -14.077 1.00 42.75 202 ALA A O 1
ATOM 1440 N N . ASP A 1 203 ? -22.379 15.823 -14.559 1.00 43.09 203 ASP A N 1
ATOM 1441 C CA . ASP A 1 203 ? -22.396 15.069 -13.305 1.00 43.09 203 ASP A CA 1
ATOM 1442 C C . ASP A 1 203 ? -21.514 15.676 -12.191 1.00 43.09 203 ASP A C 1
ATOM 1444 O O . ASP A 1 203 ? -21.265 15.025 -11.180 1.00 43.09 203 ASP A O 1
ATOM 1448 N N . HIS A 1 204 ? -21.050 16.927 -12.337 1.00 47.12 204 HIS A N 1
ATOM 1449 C CA . HIS A 1 204 ? -20.204 17.632 -11.352 1.00 47.12 204 HIS A CA 1
ATOM 1450 C C . HIS A 1 204 ? -18.913 16.878 -11.005 1.00 47.12 204 HIS A C 1
ATOM 1452 O O . HIS A 1 204 ? -18.399 16.944 -9.884 1.00 47.12 204 HIS A O 1
ATOM 1458 N N . THR A 1 205 ? -18.379 16.154 -11.986 1.00 34.06 205 THR A N 1
ATOM 1459 C CA . THR A 1 205 ? -17.101 15.470 -11.856 1.00 34.06 205 THR A CA 1
ATOM 1460 C C . THR A 1 205 ? -15.985 16.354 -12.380 1.00 34.06 205 THR A C 1
ATOM 1462 O O . THR A 1 205 ? -16.035 16.768 -13.542 1.00 34.06 205 THR A O 1
ATOM 1465 N N . LEU A 1 206 ? -14.968 16.612 -11.562 1.00 38.56 206 LEU A N 1
ATOM 1466 C CA . LEU A 1 206 ? -13.748 17.255 -12.033 1.00 38.56 206 LEU A CA 1
ATOM 1467 C C . LEU A 1 206 ? -12.785 16.170 -12.500 1.00 38.56 206 LEU A C 1
ATOM 1469 O O . LEU A 1 206 ? -12.393 15.318 -11.705 1.00 38.56 206 LEU A O 1
ATOM 1473 N N . THR A 1 207 ? -12.410 16.219 -13.777 1.00 38.19 207 THR A N 1
ATOM 1474 C CA . THR A 1 207 ? -11.388 15.335 -14.341 1.00 38.19 207 THR A CA 1
ATOM 1475 C C . THR A 1 207 ? -10.168 16.156 -14.739 1.00 38.19 207 THR A C 1
ATOM 1477 O O . THR A 1 207 ? -10.218 16.890 -15.720 1.00 38.19 207 THR A O 1
ATOM 1480 N N . VAL A 1 208 ? -9.073 16.050 -13.981 1.00 42.53 208 VAL A N 1
ATOM 1481 C CA . VAL A 1 208 ? -7.780 16.639 -14.376 1.00 42.53 208 VAL A CA 1
ATOM 1482 C C . VAL A 1 208 ? -7.033 15.598 -15.192 1.00 42.53 208 VAL A C 1
ATOM 1484 O O . VAL A 1 208 ? -6.660 14.575 -14.622 1.00 42.53 208 VAL A O 1
ATOM 1487 N N . LYS A 1 209 ? -6.838 15.839 -16.495 1.00 41.75 209 LYS A N 1
ATOM 1488 C CA . LYS A 1 209 ? -6.048 14.972 -17.383 1.00 41.75 209 LYS A CA 1
ATOM 1489 C C . LYS A 1 209 ? -4.689 15.594 -17.657 1.00 41.75 209 LYS A C 1
ATOM 1491 O O . LYS A 1 209 ? -4.606 16.662 -18.251 1.00 41.75 209 LYS A O 1
ATOM 1496 N N . ILE A 1 210 ? -3.629 14.895 -17.275 1.00 46.94 210 ILE A N 1
ATOM 1497 C CA . ILE A 1 210 ? -2.255 15.248 -17.641 1.00 46.94 210 ILE A CA 1
ATOM 1498 C C . ILE A 1 210 ? -1.776 14.189 -18.620 1.00 46.94 210 ILE A C 1
ATOM 1500 O O . ILE A 1 210 ? -1.780 13.011 -18.270 1.00 46.94 210 ILE A O 1
ATOM 1504 N N . SER A 1 211 ? -1.393 14.610 -19.824 1.00 46.66 211 SER A N 1
ATOM 1505 C CA . SER A 1 211 ? -0.825 13.744 -20.856 1.00 46.66 211 SER A CA 1
ATOM 1506 C C . SER A 1 211 ? 0.639 14.111 -21.070 1.00 46.66 211 SER A C 1
ATOM 1508 O O . SER A 1 211 ? 0.926 15.205 -21.550 1.00 46.66 211 SER A O 1
ATOM 1510 N N . ASP A 1 212 ? 1.551 13.193 -20.761 1.00 54.22 212 ASP A N 1
ATOM 1511 C CA . ASP A 1 212 ? 2.955 13.276 -21.179 1.00 54.22 212 ASP A CA 1
ATOM 1512 C C . ASP A 1 212 ? 3.226 12.191 -22.222 1.00 54.22 212 ASP A C 1
ATOM 1514 O O . ASP A 1 212 ? 2.757 11.061 -22.072 1.00 54.22 212 ASP A O 1
ATOM 1518 N N . SER A 1 213 ? 3.952 12.531 -23.288 1.00 58.06 213 SER A N 1
ATOM 1519 C CA . SER A 1 213 ? 4.284 11.580 -24.344 1.00 58.06 213 SER A CA 1
ATOM 1520 C C . SER A 1 213 ? 5.783 11.533 -24.596 1.00 58.06 213 SER A C 1
ATOM 1522 O O . SER A 1 213 ? 6.382 12.539 -24.979 1.00 58.06 213 SER A O 1
ATOM 1524 N N . GLN A 1 214 ? 6.379 10.351 -24.462 1.00 73.00 214 GLN A N 1
ATOM 1525 C CA . GLN A 1 214 ? 7.791 10.124 -24.749 1.00 73.00 214 GLN A CA 1
ATOM 1526 C C . GLN A 1 214 ? 7.944 8.995 -25.766 1.00 73.00 214 GLN A C 1
ATOM 1528 O O . GLN A 1 214 ? 7.364 7.921 -25.615 1.00 73.00 214 GLN A O 1
ATOM 1533 N N . MET A 1 215 ? 8.763 9.218 -26.797 1.00 73.62 215 MET A N 1
ATOM 1534 C CA . MET A 1 215 ? 9.207 8.127 -27.661 1.00 73.62 215 MET A CA 1
ATOM 1535 C C . MET A 1 215 ? 10.373 7.388 -27.016 1.00 73.62 215 MET A C 1
ATOM 1537 O O . MET A 1 215 ? 11.377 7.988 -26.628 1.00 73.62 215 MET A O 1
ATOM 1541 N N . VAL A 1 216 ? 10.233 6.073 -26.938 1.00 82.19 216 VAL A N 1
ATOM 1542 C CA . VAL A 1 216 ? 11.226 5.154 -26.405 1.00 82.19 216 VAL A CA 1
ATOM 1543 C C . VAL A 1 216 ? 11.543 4.130 -27.483 1.00 82.19 216 VAL A C 1
ATOM 1545 O O . VAL A 1 216 ? 10.660 3.444 -27.994 1.00 82.19 216 VAL A O 1
ATOM 1548 N N . MET A 1 217 ? 12.826 4.012 -27.807 1.00 82.06 217 MET A N 1
ATOM 1549 C CA . MET A 1 217 ? 13.317 3.036 -28.771 1.00 82.06 217 MET A CA 1
ATOM 1550 C C . MET A 1 217 ? 14.160 1.989 -28.051 1.00 82.06 217 MET A C 1
ATOM 1552 O O . MET A 1 217 ? 15.085 2.338 -27.310 1.00 82.06 217 MET A O 1
ATOM 1556 N N . THR A 1 218 ? 13.865 0.709 -28.280 1.00 84.12 218 THR A N 1
ATOM 1557 C CA . THR A 1 218 ? 14.726 -0.372 -27.794 1.00 84.12 218 THR A CA 1
ATOM 1558 C C . THR A 1 218 ? 16.062 -0.306 -28.523 1.00 84.12 218 THR A C 1
ATOM 1560 O O . THR A 1 218 ? 16.127 -0.038 -29.728 1.00 84.12 218 THR A O 1
ATOM 1563 N N . ARG A 1 219 ? 17.161 -0.520 -27.793 1.00 78.38 219 ARG A N 1
ATOM 1564 C CA . ARG A 1 219 ? 18.450 -0.706 -28.460 1.00 78.38 219 ARG A CA 1
ATOM 1565 C C . ARG A 1 219 ? 18.376 -2.022 -29.233 1.00 78.38 219 ARG A C 1
ATOM 1567 O O . ARG A 1 219 ? 17.784 -2.963 -28.718 1.00 78.38 219 ARG A O 1
ATOM 1574 N N . PRO A 1 220 ? 18.958 -2.102 -30.435 1.00 67.12 220 PRO A N 1
ATOM 1575 C CA . PRO A 1 220 ? 19.171 -3.399 -31.046 1.00 67.12 220 PRO A CA 1
ATOM 1576 C C . PRO A 1 220 ? 20.119 -4.230 -30.155 1.00 67.12 220 PRO A C 1
ATOM 1578 O O . PRO A 1 220 ? 20.873 -3.663 -29.351 1.00 67.12 220 PRO A O 1
ATOM 1581 N N . HIS A 1 221 ? 20.151 -5.541 -30.390 1.00 76.25 221 HIS A N 1
ATOM 1582 C CA . HIS A 1 221 ? 21.211 -6.495 -30.027 1.00 76.25 221 HIS A CA 1
ATOM 1583 C C . HIS A 1 221 ? 21.112 -7.328 -28.745 1.00 76.25 221 HIS A C 1
ATOM 1585 O O . HIS A 1 221 ? 21.863 -8.309 -28.668 1.00 76.25 221 HIS A O 1
ATOM 1591 N N . SER A 1 222 ? 20.242 -7.022 -27.787 1.00 79.75 222 SER A N 1
ATOM 1592 C CA . SER A 1 222 ? 20.203 -7.788 -26.528 1.00 79.75 222 SER A CA 1
ATOM 1593 C C . SER A 1 222 ? 19.154 -8.904 -26.565 1.00 79.75 222 SER A C 1
ATOM 1595 O O . SER A 1 222 ? 19.396 -9.997 -26.054 1.00 79.75 222 SER A O 1
ATOM 1597 N N . GLY A 1 223 ? 18.046 -8.673 -27.268 1.00 83.69 223 GLY A N 1
ATOM 1598 C CA . GLY A 1 223 ? 16.917 -9.590 -27.337 1.00 83.69 223 GLY A CA 1
ATOM 1599 C C . GLY A 1 223 ? 16.087 -9.639 -26.044 1.00 83.69 223 GLY A C 1
ATOM 1600 O O . GLY A 1 223 ? 16.442 -9.008 -25.040 1.00 83.69 223 GLY A O 1
ATOM 1601 N N . PRO A 1 224 ? 14.976 -10.400 -26.069 1.00 86.00 224 PRO A N 1
ATOM 1602 C CA . PRO A 1 224 ? 14.060 -10.505 -24.934 1.00 86.00 224 PRO A CA 1
ATOM 1603 C C . PRO A 1 224 ? 14.760 -10.945 -23.639 1.00 86.00 224 PRO A C 1
ATOM 1605 O O . PRO A 1 224 ? 15.655 -11.793 -23.665 1.00 86.00 224 PRO A O 1
ATOM 1608 N N . GLY A 1 225 ? 14.357 -10.368 -22.507 1.00 84.62 225 GLY A N 1
ATOM 1609 C CA . GLY A 1 225 ? 14.906 -10.609 -21.167 1.00 84.62 225 GLY A CA 1
ATOM 1610 C C . GLY A 1 225 ? 16.252 -9.933 -20.870 1.00 84.62 225 GLY A C 1
ATOM 1611 O O . GLY A 1 225 ? 16.758 -10.030 -19.748 1.00 84.62 225 GLY A O 1
ATOM 1612 N N . HIS A 1 226 ? 16.857 -9.256 -21.851 1.00 87.88 226 HIS A N 1
ATOM 1613 C CA . HIS A 1 226 ? 18.139 -8.556 -21.706 1.00 87.88 226 HIS A CA 1
ATOM 1614 C C . HIS A 1 226 ? 18.048 -7.077 -22.093 1.00 87.88 226 HIS A C 1
ATOM 1616 O O . HIS A 1 226 ? 18.457 -6.205 -21.319 1.00 87.88 226 HIS A O 1
ATOM 1622 N N . GLY A 1 227 ? 17.490 -6.770 -23.267 1.00 89.88 227 GLY A N 1
ATOM 1623 C CA . GLY A 1 227 ? 17.304 -5.383 -23.710 1.00 89.88 227 GLY A CA 1
ATOM 1624 C C . GLY A 1 227 ? 15.890 -4.857 -23.528 1.00 89.88 227 GLY A C 1
ATOM 1625 O O . GLY A 1 227 ? 15.615 -3.722 -23.927 1.00 89.88 227 GLY A O 1
ATOM 1626 N N . ASP A 1 228 ? 15.035 -5.634 -22.862 1.00 91.06 228 ASP A N 1
ATOM 1627 C CA . ASP A 1 228 ? 13.739 -5.175 -22.383 1.00 91.06 228 ASP A CA 1
ATOM 1628 C C . ASP A 1 228 ? 13.931 -3.914 -21.540 1.00 91.06 228 ASP A C 1
ATOM 1630 O O . ASP A 1 228 ? 14.845 -3.818 -20.712 1.00 91.06 228 ASP A O 1
ATOM 1634 N N . LEU A 1 229 ? 13.100 -2.909 -21.805 1.00 91.94 229 LEU A N 1
ATOM 1635 C CA . LEU A 1 229 ? 13.161 -1.623 -21.130 1.00 91.94 229 LEU A CA 1
ATOM 1636 C C . LEU A 1 229 ? 12.082 -1.555 -20.057 1.00 91.94 229 LEU A C 1
ATOM 1638 O O . LEU A 1 229 ? 10.914 -1.841 -20.310 1.00 91.94 229 LEU A O 1
ATOM 1642 N N . ILE A 1 230 ? 12.459 -1.100 -18.870 1.00 91.31 230 ILE A N 1
ATOM 1643 C CA . ILE A 1 230 ? 11.534 -0.844 -17.771 1.00 91.31 230 ILE A CA 1
ATOM 1644 C C . ILE A 1 230 ? 11.393 0.668 -17.630 1.00 91.31 230 ILE A C 1
ATOM 1646 O O . ILE A 1 230 ? 12.370 1.375 -17.364 1.00 91.31 230 ILE A O 1
ATOM 1650 N N . ALA A 1 231 ? 10.170 1.154 -17.832 1.00 89.00 231 ALA A N 1
ATOM 1651 C CA . ALA A 1 231 ? 9.789 2.546 -17.658 1.00 89.00 231 ALA A CA 1
ATOM 1652 C C . ALA A 1 231 ? 9.183 2.746 -16.262 1.00 89.00 231 ALA A C 1
ATOM 1654 O O . ALA A 1 231 ? 8.248 2.041 -15.870 1.00 89.00 231 ALA A O 1
ATOM 1655 N N . PHE A 1 232 ? 9.713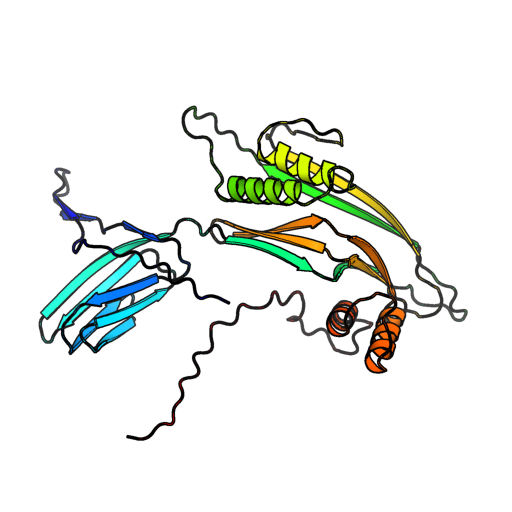 3.704 -15.507 1.00 88.75 232 PHE A N 1
ATOM 1656 C CA . PHE A 1 232 ? 9.302 3.973 -14.130 1.00 88.75 232 PHE A CA 1
ATOM 1657 C C . PHE A 1 232 ? 9.433 5.454 -13.770 1.00 88.75 232 PHE A C 1
ATOM 1659 O O . PHE A 1 232 ? 10.288 6.170 -14.297 1.00 88.75 232 PHE A O 1
ATOM 1666 N N . TYR A 1 233 ? 8.615 5.907 -12.825 1.00 88.88 233 TYR A N 1
ATOM 1667 C CA . TYR A 1 233 ? 8.756 7.225 -12.218 1.00 88.88 233 TYR A CA 1
ATOM 1668 C C . TYR A 1 233 ? 9.790 7.194 -11.095 1.00 88.88 233 TYR A C 1
ATOM 1670 O O . TYR A 1 233 ? 9.696 6.373 -10.180 1.00 88.88 233 TYR A O 1
ATOM 1678 N N . LYS A 1 234 ? 10.771 8.099 -11.155 1.00 92.19 234 LYS A N 1
ATOM 1679 C CA . LYS A 1 234 ? 11.769 8.280 -10.093 1.00 92.19 234 LYS A CA 1
ATOM 1680 C C . LYS A 1 234 ? 11.210 9.098 -8.942 1.00 92.19 234 LYS A C 1
ATOM 1682 O O . LYS A 1 234 ? 10.589 10.133 -9.179 1.00 92.19 234 LYS A O 1
ATOM 1687 N N . ASP A 1 235 ? 11.499 8.658 -7.720 1.00 90.06 235 ASP A N 1
ATOM 1688 C CA . ASP A 1 235 ? 11.129 9.341 -6.478 1.00 90.06 235 ASP A CA 1
ATOM 1689 C C . ASP A 1 235 ? 9.644 9.745 -6.453 1.00 90.06 235 ASP A C 1
ATOM 1691 O O . ASP A 1 235 ? 9.291 10.871 -6.101 1.00 90.06 235 ASP A O 1
ATOM 1695 N N . ALA A 1 236 ? 8.771 8.827 -6.872 1.00 84.94 236 ALA A N 1
ATOM 1696 C CA . ALA A 1 236 ? 7.336 9.047 -6.959 1.00 84.94 236 ALA A CA 1
ATOM 1697 C C . ALA A 1 236 ? 6.754 9.297 -5.562 1.00 84.94 236 ALA A C 1
ATOM 1699 O O . ALA A 1 236 ? 6.826 8.425 -4.690 1.00 84.94 236 ALA A O 1
ATOM 1700 N N . ARG A 1 237 ? 6.171 10.477 -5.337 1.00 81.38 237 ARG A N 1
ATOM 1701 C CA . ARG A 1 237 ? 5.543 10.823 -4.058 1.00 81.38 237 ARG A CA 1
ATOM 1702 C C . ARG A 1 237 ? 4.078 10.446 -4.102 1.00 81.38 237 ARG A C 1
ATOM 1704 O O . ARG A 1 237 ? 3.318 10.931 -4.935 1.00 81.38 237 ARG A O 1
ATOM 1711 N N . VAL A 1 238 ? 3.677 9.589 -3.177 1.00 77.25 238 VAL A N 1
ATOM 1712 C CA . VAL A 1 238 ? 2.330 9.032 -3.110 1.00 77.25 238 VAL A CA 1
ATOM 1713 C C . VAL A 1 238 ? 1.698 9.440 -1.790 1.00 77.25 238 VAL A C 1
ATOM 1715 O O . VAL A 1 238 ? 2.298 9.259 -0.730 1.00 77.25 238 VAL A O 1
ATOM 1718 N N . ILE A 1 239 ? 0.477 9.971 -1.846 1.00 77.50 239 ILE A N 1
ATOM 1719 C CA . ILE A 1 239 ? -0.398 10.064 -0.675 1.00 77.50 239 ILE A CA 1
ATOM 1720 C C . ILE A 1 239 ? -1.243 8.805 -0.624 1.00 77.50 239 ILE A C 1
ATOM 1722 O O . ILE A 1 239 ? -1.786 8.370 -1.637 1.00 77.50 239 ILE A O 1
ATOM 1726 N N . TRP A 1 240 ? -1.395 8.252 0.571 1.00 80.75 240 TRP A N 1
ATOM 1727 C CA . TRP A 1 240 ? -2.417 7.262 0.848 1.00 80.75 240 TRP A CA 1
ATOM 1728 C C . TRP A 1 240 ? -3.433 7.837 1.824 1.00 80.75 240 TRP A C 1
ATOM 1730 O O . TRP A 1 240 ? -3.061 8.425 2.839 1.00 80.75 240 TRP A O 1
ATOM 1740 N N . GLY A 1 241 ? -4.710 7.661 1.507 1.00 73.00 241 GLY A N 1
ATOM 1741 C CA . GLY A 1 241 ? -5.833 7.946 2.389 1.00 73.00 241 GLY A CA 1
ATOM 1742 C C . GLY A 1 241 ? -6.611 6.666 2.659 1.00 73.00 241 GLY A C 1
ATOM 1743 O O . GLY A 1 241 ? -6.772 5.852 1.757 1.00 73.00 241 GLY A O 1
ATOM 1744 N N . MET A 1 242 ? -7.085 6.471 3.883 1.00 65.50 242 MET A N 1
ATOM 1745 C CA . MET A 1 242 ? -8.060 5.439 4.218 1.00 65.50 242 MET A CA 1
ATOM 1746 C C . MET A 1 242 ? -9.359 6.123 4.618 1.00 65.50 242 MET A C 1
ATOM 1748 O O . MET A 1 242 ? -9.339 6.957 5.512 1.00 65.50 242 MET A O 1
ATOM 1752 N N . ASP A 1 243 ? -10.464 5.766 3.979 1.00 67.88 243 ASP A N 1
ATOM 1753 C CA . ASP A 1 243 ? -11.805 6.207 4.359 1.00 67.88 243 ASP A CA 1
ATOM 1754 C C . ASP A 1 243 ? -12.776 5.035 4.226 1.00 67.88 243 ASP A C 1
ATOM 1756 O O . ASP A 1 243 ? -12.694 4.270 3.266 1.00 67.88 243 ASP A O 1
ATOM 1760 N N . ALA A 1 244 ? -13.636 4.834 5.220 1.00 63.81 244 ALA A N 1
ATOM 1761 C CA . ALA A 1 244 ? -14.550 3.690 5.311 1.00 63.81 244 ALA A CA 1
ATOM 1762 C C . ALA A 1 244 ? -13.896 2.322 5.005 1.00 63.81 244 ALA A C 1
ATOM 1764 O O . ALA A 1 244 ? -14.474 1.448 4.359 1.00 63.81 244 ALA A O 1
ATOM 1765 N N . GLY A 1 245 ? -12.638 2.136 5.428 1.00 62.44 245 GLY A N 1
ATOM 1766 C CA . GLY A 1 245 ? -11.856 0.919 5.168 1.00 62.44 245 GLY A CA 1
ATOM 1767 C C . GLY A 1 245 ? -11.321 0.775 3.735 1.00 62.44 245 GLY A C 1
ATOM 1768 O O . GLY A 1 245 ? -10.596 -0.181 3.457 1.00 62.44 245 GLY A O 1
ATOM 1769 N N . LYS A 1 246 ? -11.612 1.721 2.840 1.00 60.84 246 LYS A N 1
ATOM 1770 C CA . LYS A 1 246 ? -11.041 1.809 1.495 1.00 60.84 246 LYS A CA 1
ATOM 1771 C C . LYS A 1 246 ? -9.746 2.611 1.540 1.00 60.84 246 LYS A C 1
ATOM 1773 O O . LYS A 1 246 ? -9.742 3.748 1.996 1.00 60.84 246 LYS A O 1
ATOM 1778 N N . VAL A 1 247 ? -8.653 2.025 1.049 1.00 70.62 247 VAL A N 1
ATOM 1779 C CA . VAL A 1 247 ? -7.383 2.736 0.849 1.00 70.62 247 VAL A CA 1
ATOM 1780 C C . VAL A 1 247 ? -7.339 3.281 -0.572 1.00 70.62 247 VAL A C 1
ATOM 1782 O O . VAL A 1 247 ? -7.481 2.525 -1.531 1.00 70.62 247 VAL A O 1
ATOM 1785 N N . THR A 1 248 ? -7.111 4.580 -0.700 1.00 71.19 248 THR A N 1
ATOM 1786 C CA . THR A 1 248 ? -6.870 5.266 -1.968 1.00 71.19 248 THR A CA 1
ATOM 1787 C C . THR A 1 248 ? -5.416 5.713 -1.999 1.00 71.19 248 THR A C 1
ATOM 1789 O O . THR A 1 248 ? -4.946 6.347 -1.055 1.00 71.19 248 THR A O 1
ATOM 1792 N N . LEU A 1 249 ? -4.709 5.376 -3.076 1.00 68.75 249 LEU A N 1
ATOM 1793 C CA . LEU A 1 249 ? -3.365 5.867 -3.362 1.00 68.75 249 LEU A CA 1
ATOM 1794 C C . LEU A 1 249 ? -3.453 6.896 -4.482 1.00 68.75 249 LEU A C 1
ATOM 1796 O O . LEU A 1 249 ? -4.030 6.613 -5.529 1.00 68.75 249 LEU A O 1
ATOM 1800 N N . THR A 1 250 ? -2.849 8.056 -4.267 1.00 74.44 250 THR A N 1
ATOM 1801 C CA . THR A 1 250 ? -2.794 9.132 -5.254 1.00 74.44 250 THR A CA 1
ATOM 1802 C C . THR A 1 250 ? -1.342 9.525 -5.462 1.00 74.44 250 THR A C 1
ATOM 1804 O O . THR A 1 250 ? -0.659 9.931 -4.518 1.00 74.44 250 THR A O 1
ATOM 1807 N N . LEU A 1 251 ? -0.868 9.397 -6.701 1.00 73.06 251 LEU A N 1
ATOM 1808 C CA . LEU A 1 251 ? 0.423 9.935 -7.115 1.00 73.06 251 LEU A CA 1
ATOM 1809 C C . LEU A 1 251 ? 0.333 11.466 -7.117 1.00 73.06 251 LEU A C 1
ATOM 1811 O O . LEU A 1 251 ? -0.536 12.027 -7.779 1.00 73.06 251 LEU A O 1
ATOM 1815 N N . LEU A 1 252 ? 1.199 12.131 -6.354 1.00 72.69 252 LEU A N 1
ATOM 1816 C CA . LEU A 1 252 ? 1.259 13.591 -6.299 1.00 72.69 252 LEU A CA 1
ATOM 1817 C C . LEU A 1 252 ? 2.180 14.161 -7.365 1.00 72.69 252 LEU A C 1
ATOM 1819 O O . LEU A 1 252 ? 1.803 15.055 -8.113 1.00 72.69 252 LEU A O 1
ATOM 1823 N N . ASP A 1 253 ? 3.417 13.680 -7.358 1.00 76.81 253 ASP A N 1
ATOM 1824 C CA . ASP A 1 253 ? 4.479 14.110 -8.243 1.00 76.81 253 ASP A CA 1
ATOM 1825 C C . ASP A 1 253 ? 5.510 12.984 -8.395 1.00 76.81 253 ASP A C 1
ATOM 1827 O O . ASP A 1 253 ? 5.456 11.937 -7.736 1.00 76.81 253 ASP A O 1
ATOM 1831 N N . HIS A 1 254 ? 6.452 13.209 -9.299 1.00 84.06 254 HIS A N 1
ATOM 1832 C CA . HIS A 1 254 ? 7.645 12.397 -9.458 1.00 84.06 254 HIS A CA 1
ATOM 1833 C C . HIS A 1 254 ? 8.778 13.259 -10.016 1.00 84.06 254 HIS A C 1
ATOM 1835 O O . HIS A 1 254 ? 8.550 14.282 -10.661 1.00 84.06 254 HIS A O 1
ATOM 1841 N N . HIS A 1 255 ? 10.021 12.825 -9.827 1.00 84.00 255 HIS A N 1
ATOM 1842 C CA . HIS A 1 255 ? 11.206 13.545 -10.297 1.00 84.00 255 HIS A CA 1
ATOM 1843 C C . HIS A 1 255 ? 11.490 13.343 -11.800 1.00 84.00 255 HIS A C 1
ATOM 1845 O O . HIS A 1 255 ? 12.340 14.017 -12.375 1.00 84.00 255 HIS A O 1
ATOM 1851 N N . GLY A 1 256 ? 10.767 12.432 -12.455 1.00 81.25 256 GLY A N 1
ATOM 1852 C CA . GLY A 1 256 ? 10.785 12.256 -13.908 1.00 81.25 256 GLY A CA 1
ATOM 1853 C C . GLY A 1 256 ? 10.523 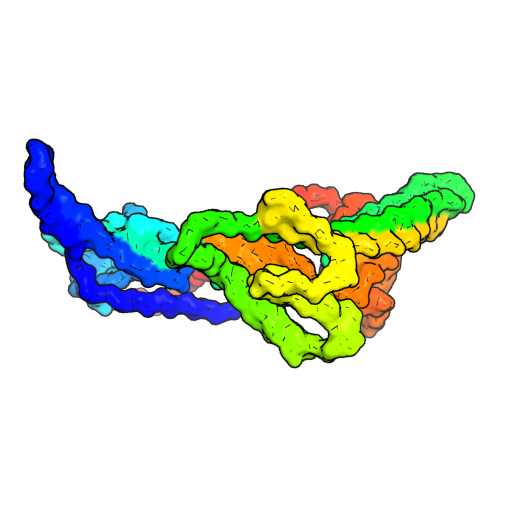10.813 -14.324 1.00 81.25 256 GLY A C 1
ATOM 1854 O O . GLY A 1 256 ? 10.632 9.894 -13.506 1.00 81.25 256 GLY A O 1
ATOM 1855 N N . LEU A 1 257 ? 10.204 10.618 -15.603 1.00 84.88 257 LEU A N 1
ATOM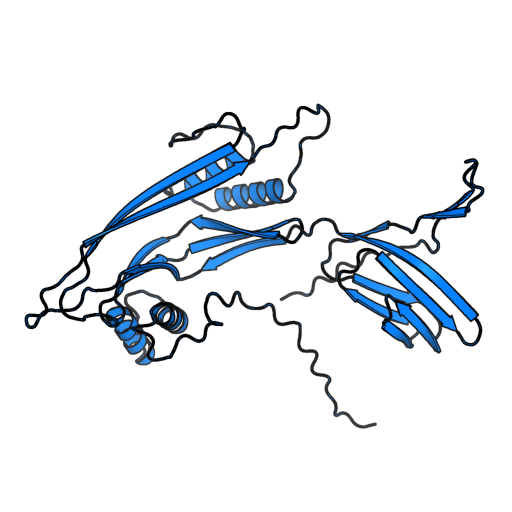 1856 C CA . LEU A 1 257 ? 10.160 9.297 -16.220 1.00 84.88 257 LEU A CA 1
ATOM 1857 C C . LEU A 1 257 ? 11.591 8.840 -16.526 1.00 84.88 257 LEU A C 1
ATOM 1859 O O . LEU A 1 257 ? 12.410 9.585 -17.063 1.00 84.88 257 LEU A O 1
ATOM 1863 N N . SER A 1 258 ? 11.924 7.617 -16.138 1.00 90.69 258 SER A N 1
ATOM 1864 C CA . SER A 1 258 ? 13.192 6.977 -16.470 1.00 90.69 258 SER A CA 1
ATOM 1865 C C . SER A 1 258 ? 12.940 5.648 -17.144 1.00 90.69 258 SER A C 1
ATOM 1867 O O . SER A 1 258 ? 12.031 4.912 -16.774 1.00 90.69 258 SER A O 1
ATOM 1869 N N . VAL A 1 259 ? 13.775 5.357 -18.134 1.00 92.31 259 VAL A N 1
ATOM 1870 C CA . VAL A 1 259 ? 13.701 4.134 -18.920 1.00 92.31 259 VAL A CA 1
ATOM 1871 C C . VAL A 1 259 ? 15.082 3.507 -18.930 1.00 92.31 259 VAL A C 1
ATOM 1873 O O . VAL A 1 259 ? 16.040 4.121 -19.400 1.00 92.31 259 VAL A O 1
ATOM 1876 N N . LEU A 1 260 ? 15.193 2.305 -18.373 1.00 94.31 260 LEU A N 1
ATOM 1877 C CA . LEU A 1 260 ? 16.450 1.565 -18.278 1.00 94.31 260 LEU A CA 1
ATOM 1878 C C . LEU A 1 260 ? 16.261 0.169 -18.859 1.00 94.31 260 LEU A C 1
ATOM 1880 O O . LEU A 1 260 ? 15.215 -0.439 -18.649 1.00 94.31 260 LEU A O 1
ATOM 1884 N N . SER A 1 261 ? 17.269 -0.342 -19.568 1.00 94.31 261 SER A N 1
ATOM 1885 C CA . SER A 1 261 ? 17.262 -1.741 -19.995 1.00 94.31 261 SER A CA 1
ATOM 1886 C C . SER A 1 261 ? 17.584 -2.672 -18.834 1.00 94.31 261 SER A C 1
ATOM 1888 O O . SER A 1 261 ? 18.316 -2.295 -17.914 1.00 94.31 261 SER A O 1
ATOM 1890 N N . VAL A 1 262 ? 17.109 -3.912 -18.900 1.00 94.00 262 VAL A N 1
ATOM 1891 C CA . VAL A 1 262 ? 17.464 -4.959 -17.933 1.00 94.00 262 VAL A CA 1
ATOM 1892 C C . VAL A 1 262 ? 18.983 -5.122 -17.816 1.00 94.00 262 VAL A C 1
ATOM 1894 O O . VAL A 1 262 ? 19.508 -5.182 -16.703 1.00 94.00 262 VAL A O 1
ATOM 1897 N N . ASP A 1 263 ? 19.718 -5.118 -18.931 1.00 94.44 263 ASP A N 1
ATOM 1898 C CA . ASP A 1 263 ? 21.184 -5.173 -18.915 1.00 94.44 263 ASP A CA 1
ATOM 1899 C C . ASP A 1 263 ? 21.812 -3.973 -18.175 1.00 94.44 263 ASP A C 1
ATOM 1901 O O . ASP A 1 263 ? 22.787 -4.146 -17.436 1.00 94.44 263 ASP A O 1
ATOM 1905 N N . GLN A 1 264 ? 21.243 -2.766 -18.297 1.00 95.50 264 GLN A N 1
ATOM 1906 C CA . GLN A 1 264 ? 21.706 -1.601 -17.535 1.00 95.50 264 GLN A CA 1
ATOM 1907 C C . GLN A 1 264 ? 21.429 -1.774 -16.038 1.00 95.50 264 GLN A C 1
ATOM 1909 O O . GLN A 1 264 ? 22.301 -1.478 -15.224 1.00 95.50 264 GLN A O 1
ATOM 1914 N N . LEU A 1 265 ? 20.255 -2.290 -15.662 1.00 95.81 265 LEU A N 1
ATOM 1915 C CA . LEU A 1 265 ? 19.925 -2.569 -14.260 1.00 95.81 265 LEU A CA 1
ATOM 1916 C C . LEU A 1 265 ? 20.889 -3.603 -13.658 1.00 95.81 265 LEU A C 1
ATOM 1918 O O . LEU A 1 265 ? 21.384 -3.418 -12.548 1.00 95.81 265 LEU A O 1
ATOM 1922 N N . ARG A 1 266 ? 21.222 -4.664 -14.406 1.00 95.75 266 ARG A N 1
ATOM 1923 C CA . ARG A 1 266 ? 22.228 -5.664 -14.005 1.00 95.75 266 ARG A CA 1
ATOM 1924 C C . ARG A 1 266 ? 23.625 -5.054 -13.880 1.00 95.75 266 ARG A C 1
ATOM 1926 O O . ARG A 1 266 ? 24.334 -5.357 -12.921 1.00 95.75 266 ARG A O 1
ATOM 1933 N N . THR A 1 267 ? 24.000 -4.175 -14.808 1.00 96.44 267 THR A N 1
ATOM 1934 C CA . THR A 1 267 ? 25.269 -3.434 -14.753 1.00 96.44 267 THR A CA 1
ATOM 1935 C C . THR A 1 267 ? 25.349 -2.565 -13.498 1.00 96.44 267 THR A C 1
ATOM 1937 O O . THR A 1 267 ? 26.358 -2.595 -12.796 1.00 96.44 267 THR A O 1
ATOM 1940 N N . ASP A 1 268 ? 24.272 -1.854 -13.161 1.00 97.69 268 ASP A N 1
ATOM 1941 C CA . ASP A 1 268 ? 24.191 -1.028 -11.955 1.00 97.69 268 ASP A CA 1
ATOM 1942 C C . ASP A 1 268 ? 24.273 -1.871 -10.669 1.00 97.69 268 ASP A C 1
ATOM 1944 O O . ASP A 1 268 ? 24.997 -1.504 -9.741 1.00 97.69 268 ASP A O 1
ATOM 1948 N N . ILE A 1 269 ? 23.615 -3.038 -10.620 1.00 96.69 269 ILE A N 1
ATOM 1949 C CA . ILE A 1 269 ? 23.739 -3.987 -9.496 1.00 96.69 269 ILE A CA 1
ATOM 1950 C C . ILE A 1 269 ? 25.191 -4.456 -9.336 1.00 96.69 269 ILE A C 1
ATOM 1952 O O . ILE A 1 269 ? 25.707 -4.488 -8.215 1.00 96.69 269 ILE A O 1
ATOM 1956 N N . ALA A 1 270 ? 25.860 -4.820 -10.435 1.00 97.19 270 ALA A N 1
ATOM 1957 C CA . ALA A 1 270 ? 27.258 -5.246 -10.403 1.00 97.19 270 ALA A CA 1
ATOM 1958 C C . ALA A 1 270 ? 28.183 -4.112 -9.934 1.00 97.19 270 ALA A C 1
ATOM 1960 O O . ALA A 1 270 ? 29.071 -4.346 -9.116 1.00 97.19 270 ALA A O 1
ATOM 1961 N N . ALA A 1 271 ? 27.948 -2.877 -10.390 1.00 97.62 271 ALA A N 1
ATOM 1962 C CA . ALA A 1 271 ? 28.700 -1.705 -9.951 1.00 97.62 271 ALA A CA 1
ATOM 1963 C C . ALA A 1 271 ? 28.562 -1.478 -8.437 1.00 97.62 271 ALA A C 1
ATOM 1965 O O . ALA A 1 271 ? 29.576 -1.365 -7.752 1.00 97.62 271 ALA A O 1
ATOM 1966 N N . LEU A 1 272 ? 27.335 -1.489 -7.902 1.00 96.56 272 LEU A N 1
ATOM 1967 C CA . LEU A 1 272 ? 27.082 -1.332 -6.463 1.00 96.56 272 LEU A CA 1
ATOM 1968 C C . LEU A 1 272 ? 27.689 -2.471 -5.634 1.00 96.56 272 LEU A C 1
ATOM 1970 O O . LEU A 1 272 ? 28.270 -2.225 -4.580 1.00 96.56 272 LEU A O 1
ATOM 1974 N N . SER A 1 273 ? 27.612 -3.712 -6.126 1.00 95.38 273 SER A N 1
ATOM 1975 C CA . SER A 1 273 ? 28.199 -4.881 -5.448 1.00 95.38 273 SER A CA 1
ATOM 1976 C C . SER A 1 273 ? 29.725 -4.786 -5.337 1.00 95.38 273 SER A C 1
ATOM 1978 O O . SER A 1 273 ? 30.309 -5.301 -4.389 1.00 95.38 273 SER A O 1
ATOM 1980 N N . ASN A 1 274 ? 30.363 -4.085 -6.277 1.00 96.62 274 ASN A N 1
ATOM 1981 C CA . ASN A 1 274 ? 31.800 -3.819 -6.287 1.00 96.62 274 ASN A CA 1
ATOM 1982 C C . ASN A 1 274 ? 32.185 -2.512 -5.559 1.00 96.62 274 ASN A C 1
ATOM 1984 O O . ASN A 1 274 ? 33.328 -2.071 -5.665 1.00 96.62 274 ASN A O 1
ATOM 1988 N N . GLY A 1 275 ? 31.253 -1.866 -4.846 1.00 95.81 275 GLY A N 1
ATOM 1989 C CA . GLY A 1 275 ? 31.488 -0.600 -4.138 1.00 95.81 275 GLY A CA 1
ATOM 1990 C C . GLY A 1 275 ? 31.504 0.648 -5.032 1.00 95.81 275 GLY A C 1
ATOM 1991 O O . GLY A 1 275 ? 31.902 1.720 -4.581 1.00 95.81 275 GLY A O 1
ATOM 1992 N N . GLY A 1 276 ? 31.095 0.520 -6.297 1.00 96.50 276 GLY A N 1
ATOM 1993 C CA . GLY A 1 276 ? 30.900 1.635 -7.222 1.00 96.50 276 GLY A CA 1
ATOM 1994 C C . GLY A 1 276 ? 29.552 2.339 -7.038 1.00 96.50 276 GLY A C 1
ATOM 1995 O O . GLY A 1 276 ? 28.789 2.050 -6.120 1.00 96.50 276 GLY A O 1
ATOM 1996 N N . LEU A 1 277 ? 29.241 3.268 -7.946 1.00 95.06 277 LEU A N 1
ATOM 1997 C CA . LEU A 1 277 ? 27.960 3.980 -7.988 1.00 95.06 277 LEU A CA 1
ATOM 1998 C C . LEU A 1 277 ? 27.122 3.494 -9.177 1.00 95.06 277 LEU A C 1
ATOM 2000 O O . LEU A 1 277 ? 27.631 3.409 -10.295 1.00 95.06 277 LEU A O 1
ATOM 2004 N N . ALA A 1 278 ? 25.836 3.224 -8.949 1.00 95.75 278 ALA A N 1
ATOM 2005 C CA . ALA A 1 278 ? 24.878 2.950 -10.019 1.00 95.75 278 ALA A CA 1
ATOM 2006 C C . ALA A 1 278 ? 24.600 4.213 -10.847 1.00 95.75 278 ALA A C 1
ATOM 2008 O O . ALA A 1 278 ? 24.382 5.293 -10.287 1.00 95.75 278 ALA A O 1
ATOM 2009 N N . GLN A 1 279 ? 24.529 4.080 -12.174 1.00 94.19 279 GLN A N 1
ATOM 2010 C CA . GLN A 1 279 ? 24.188 5.208 -13.047 1.00 94.19 279 GLN A CA 1
ATOM 2011 C C . GLN A 1 279 ? 22.746 5.676 -12.826 1.00 94.19 279 GLN A C 1
ATOM 2013 O O . GLN A 1 279 ? 22.464 6.875 -12.854 1.00 94.19 279 GLN A O 1
ATOM 2018 N N . SER A 1 280 ? 21.838 4.739 -12.547 1.00 92.94 280 SER A N 1
ATOM 2019 C CA . SER A 1 280 ? 20.444 5.023 -12.196 1.00 92.94 280 SER A CA 1
ATOM 2020 C C . SER A 1 280 ? 20.275 5.757 -10.866 1.00 92.94 280 SER A C 1
ATOM 2022 O O . SER A 1 280 ? 19.233 6.387 -10.673 1.00 92.94 280 SER A O 1
ATOM 2024 N N . ARG A 1 281 ? 21.288 5.695 -9.983 1.00 95.31 281 ARG A N 1
ATOM 2025 C CA . ARG A 1 281 ? 21.252 6.132 -8.575 1.00 95.31 281 ARG A CA 1
ATOM 2026 C C . ARG A 1 281 ? 20.210 5.404 -7.714 1.00 95.31 281 ARG A C 1
ATOM 2028 O O . ARG A 1 281 ? 19.836 5.913 -6.663 1.00 95.31 281 ARG A O 1
ATOM 2035 N N . LEU A 1 282 ? 19.748 4.236 -8.153 1.00 95.06 282 LEU A N 1
ATOM 2036 C CA . LEU A 1 282 ? 18.866 3.367 -7.376 1.00 95.06 282 LEU A CA 1
ATOM 2037 C C . LEU A 1 282 ? 19.692 2.404 -6.519 1.00 95.06 282 LEU A C 1
ATOM 2039 O O . LEU A 1 282 ? 20.821 2.067 -6.873 1.00 95.06 282 LEU A O 1
ATOM 2043 N N . ASP A 1 283 ? 19.132 1.958 -5.398 1.00 96.19 283 ASP A N 1
ATOM 2044 C CA . ASP A 1 283 ? 19.745 0.930 -4.560 1.00 96.19 283 ASP A CA 1
ATOM 2045 C C . ASP A 1 283 ? 19.570 -0.482 -5.154 1.00 96.19 283 ASP A C 1
ATOM 2047 O O . ASP A 1 283 ? 18.758 -0.717 -6.054 1.00 96.19 283 ASP A O 1
ATOM 2051 N N . VAL A 1 284 ? 20.341 -1.442 -4.635 1.00 95.00 284 VAL A N 1
ATOM 2052 C CA . VAL A 1 284 ? 20.370 -2.825 -5.138 1.00 95.00 284 VAL A CA 1
ATOM 2053 C C . VAL A 1 284 ? 19.003 -3.513 -5.051 1.00 95.00 284 VAL A C 1
ATOM 2055 O O . VAL A 1 284 ? 18.659 -4.273 -5.958 1.00 95.00 284 VAL A O 1
ATOM 2058 N N . ASP A 1 285 ? 18.224 -3.273 -3.997 1.00 92.75 285 ASP A N 1
ATOM 2059 C CA . ASP A 1 285 ? 16.947 -3.961 -3.787 1.00 92.75 285 ASP A CA 1
ATOM 2060 C C . ASP A 1 285 ? 15.863 -3.396 -4.706 1.00 92.75 285 ASP A C 1
ATOM 2062 O O . ASP A 1 285 ? 15.103 -4.163 -5.308 1.00 92.75 285 ASP A O 1
ATOM 2066 N N . THR A 1 286 ? 15.851 -2.077 -4.914 1.00 93.38 286 THR A N 1
ATOM 2067 C CA . THR A 1 286 ? 15.009 -1.436 -5.931 1.00 93.38 286 THR A CA 1
ATOM 2068 C C . THR A 1 286 ? 15.346 -1.960 -7.330 1.00 93.38 286 THR A C 1
ATOM 2070 O O . THR A 1 286 ? 14.447 -2.367 -8.067 1.00 93.38 286 THR A O 1
ATOM 2073 N N . LEU A 1 287 ? 16.633 -2.034 -7.693 1.00 94.88 287 LEU A N 1
ATOM 2074 C CA . LEU A 1 287 ? 17.075 -2.554 -8.994 1.00 94.88 287 LEU A CA 1
ATOM 2075 C C . LEU A 1 287 ? 16.650 -4.014 -9.216 1.00 94.88 287 LEU A C 1
ATOM 2077 O O . LEU A 1 287 ? 16.143 -4.356 -10.284 1.00 94.88 287 LEU A O 1
ATOM 2081 N N . LYS A 1 288 ? 16.809 -4.875 -8.203 1.00 91.75 288 LYS A N 1
ATOM 2082 C CA . LYS A 1 288 ? 16.351 -6.273 -8.260 1.00 91.75 288 LYS A CA 1
ATOM 2083 C C . LYS A 1 288 ? 14.836 -6.374 -8.396 1.00 91.75 288 LYS A C 1
ATOM 2085 O O . LYS A 1 288 ? 14.360 -7.199 -9.170 1.00 91.75 288 LYS A O 1
ATOM 2090 N N . SER A 1 289 ? 14.097 -5.540 -7.666 1.00 90.81 289 SER A N 1
ATOM 2091 C CA . SER A 1 289 ? 12.634 -5.511 -7.721 1.00 90.81 289 SER A CA 1
ATOM 2092 C C . SER A 1 289 ? 12.139 -5.112 -9.107 1.00 90.81 289 SER A C 1
ATOM 2094 O O . SER A 1 289 ? 11.218 -5.741 -9.611 1.00 90.81 289 SER A O 1
ATOM 2096 N N . LEU A 1 290 ? 12.787 -4.138 -9.758 1.00 90.94 290 LEU A N 1
ATOM 2097 C CA . LEU A 1 290 ? 12.470 -3.758 -11.137 1.00 90.94 290 LEU A CA 1
ATOM 2098 C C . LEU A 1 290 ? 12.717 -4.912 -12.118 1.00 90.94 290 LEU A C 1
ATOM 2100 O O . LEU A 1 290 ? 11.838 -5.215 -12.917 1.00 90.94 290 LEU A O 1
ATOM 2104 N N . ILE A 1 291 ? 13.864 -5.597 -12.029 1.00 92.75 291 ILE A N 1
ATOM 2105 C CA . ILE A 1 291 ? 14.165 -6.764 -12.884 1.00 92.75 291 ILE A CA 1
ATOM 2106 C C . ILE A 1 291 ? 13.146 -7.891 -12.665 1.00 92.75 291 ILE A C 1
ATOM 2108 O O . ILE A 1 291 ? 12.767 -8.566 -13.615 1.00 92.75 291 ILE A O 1
ATOM 2112 N N . ALA A 1 292 ? 12.685 -8.094 -11.429 1.00 89.56 292 ALA A N 1
ATOM 2113 C CA . ALA A 1 292 ? 11.721 -9.141 -11.096 1.00 89.56 292 ALA A CA 1
ATOM 2114 C C . ALA A 1 292 ? 10.322 -8.927 -11.705 1.00 89.56 292 ALA A C 1
ATOM 2116 O O . ALA A 1 292 ? 9.525 -9.863 -11.709 1.00 89.56 292 ALA A O 1
ATOM 2117 N N . LEU A 1 293 ? 10.015 -7.726 -12.212 1.00 87.25 293 LEU A N 1
ATOM 2118 C CA . LEU A 1 293 ? 8.760 -7.455 -12.919 1.00 87.25 293 LEU A CA 1
ATOM 2119 C C . LEU A 1 293 ? 8.734 -8.079 -14.317 1.00 87.25 293 LEU A C 1
ATOM 2121 O O . LEU A 1 293 ? 7.653 -8.348 -14.837 1.00 87.25 293 LEU A O 1
ATOM 2125 N N . ASP A 1 294 ? 9.904 -8.289 -14.923 1.00 88.06 294 ASP A N 1
ATOM 2126 C CA . ASP A 1 294 ? 10.031 -8.900 -16.238 1.00 88.06 294 ASP A CA 1
ATOM 2127 C C . ASP A 1 294 ? 10.265 -10.418 -16.097 1.00 88.06 294 ASP A C 1
ATOM 2129 O O . ASP A 1 294 ? 11.340 -10.845 -15.659 1.00 88.06 294 ASP A O 1
ATOM 2133 N N . PRO A 1 295 ? 9.290 -11.257 -16.496 1.00 86.31 295 PRO A N 1
ATOM 2134 C CA . PRO A 1 295 ? 9.411 -12.707 -16.394 1.00 86.31 295 PRO A CA 1
ATOM 2135 C C . PRO A 1 295 ? 10.504 -13.308 -17.281 1.00 86.31 295 PRO A C 1
ATOM 2137 O O . PRO A 1 295 ? 10.944 -14.422 -17.001 1.00 86.31 295 PRO A O 1
ATOM 2140 N N . MET A 1 296 ? 10.934 -12.622 -18.345 1.00 87.69 296 MET A N 1
ATOM 2141 C CA . MET A 1 296 ? 12.014 -13.091 -19.220 1.00 87.69 296 MET A CA 1
ATOM 2142 C C . MET A 1 296 ? 13.395 -12.723 -18.668 1.00 87.69 296 MET A C 1
ATOM 2144 O O . MET A 1 296 ? 14.366 -13.441 -18.906 1.00 87.69 296 MET A O 1
ATOM 2148 N N . ALA A 1 297 ? 13.487 -11.638 -17.896 1.00 86.88 297 ALA A N 1
ATOM 2149 C CA . ALA A 1 297 ? 14.712 -11.222 -17.219 1.00 86.88 297 ALA A CA 1
ATOM 2150 C C . ALA A 1 297 ? 14.913 -11.879 -15.852 1.00 86.88 297 ALA A C 1
ATOM 2152 O O . ALA A 1 297 ? 16.057 -12.072 -15.409 1.00 86.88 297 ALA A O 1
ATOM 2153 N N . SER A 1 298 ? 13.822 -12.188 -15.151 1.00 78.94 298 SER A N 1
ATOM 2154 C CA . SER A 1 298 ? 13.876 -12.911 -13.896 1.00 78.94 298 SER A CA 1
ATOM 2155 C C . SER A 1 298 ? 14.121 -14.386 -14.208 1.00 78.94 298 SER A C 1
ATOM 2157 O O . SER A 1 298 ? 13.214 -15.102 -14.614 1.00 78.94 298 SER A O 1
ATOM 2159 N N . ASN A 1 299 ? 15.326 -14.899 -13.952 1.00 65.94 299 ASN A N 1
ATOM 2160 C CA . ASN A 1 299 ? 15.617 -16.346 -14.009 1.00 65.94 299 ASN A CA 1
ATOM 2161 C C . ASN A 1 299 ? 14.823 -17.170 -12.961 1.00 65.94 299 ASN A C 1
ATOM 2163 O O . ASN A 1 299 ? 15.144 -18.326 -12.689 1.00 65.94 299 ASN A O 1
ATOM 2167 N N . SER A 1 300 ? 13.817 -16.562 -12.334 1.00 51.72 300 SER A N 1
ATOM 2168 C CA . SER A 1 300 ? 12.925 -17.139 -11.350 1.00 51.72 300 SER A CA 1
ATOM 2169 C C . SER A 1 300 ? 11.556 -17.301 -12.008 1.00 51.72 300 SER A C 1
ATOM 2171 O O . SER A 1 300 ? 11.015 -16.306 -12.487 1.00 51.72 300 SER A O 1
ATOM 2173 N N . PRO A 1 301 ? 10.950 -18.500 -12.018 1.00 48.69 301 PRO A N 1
ATOM 2174 C CA . PRO A 1 301 ? 9.544 -18.616 -12.384 1.00 48.69 301 PRO A CA 1
ATOM 2175 C C . PRO A 1 301 ? 8.742 -17.665 -11.491 1.00 48.69 301 PRO A C 1
ATOM 2177 O O . PRO A 1 301 ? 8.929 -17.684 -10.271 1.00 48.69 301 PRO A O 1
ATOM 2180 N N . LEU A 1 302 ? 7.905 -16.815 -12.100 1.00 45.81 302 LEU A N 1
ATOM 2181 C CA . LEU A 1 302 ? 7.032 -15.876 -11.393 1.00 45.81 302 LEU A CA 1
ATOM 2182 C C . LEU A 1 302 ? 6.354 -16.606 -10.227 1.00 45.81 302 LEU A C 1
ATOM 2184 O O . LEU A 1 302 ? 5.457 -17.427 -10.430 1.00 45.81 302 LEU A O 1
ATOM 2188 N N . LYS A 1 303 ? 6.766 -16.318 -8.988 1.00 44.78 303 LYS A N 1
ATOM 2189 C CA . LYS A 1 303 ? 5.915 -16.619 -7.841 1.00 44.78 303 LYS A CA 1
ATOM 2190 C C . LYS A 1 303 ? 4.775 -15.617 -7.927 1.00 44.78 303 LYS A C 1
ATOM 2192 O O . LYS A 1 303 ? 5.000 -14.421 -7.772 1.00 44.78 303 LYS A O 1
ATOM 2197 N N . ALA A 1 304 ? 3.570 -16.114 -8.196 1.00 44.78 304 ALA A N 1
ATOM 2198 C CA . ALA A 1 304 ? 2.356 -15.310 -8.346 1.00 44.78 304 ALA A CA 1
ATOM 2199 C C . ALA A 1 304 ? 2.098 -14.341 -7.166 1.00 44.78 304 ALA A C 1
ATOM 2201 O O . ALA A 1 304 ? 1.366 -13.371 -7.323 1.00 44.78 304 ALA A O 1
ATOM 2202 N N . ASP A 1 305 ? 2.759 -14.547 -6.024 1.00 46.19 305 ASP A N 1
ATOM 2203 C CA . ASP A 1 305 ? 2.624 -13.742 -4.809 1.00 46.19 305 ASP A CA 1
ATOM 2204 C C . ASP A 1 305 ? 3.541 -12.497 -4.738 1.00 46.19 305 ASP A C 1
ATOM 2206 O O . ASP A 1 305 ? 3.537 -11.800 -3.727 1.00 46.19 305 ASP A O 1
ATOM 2210 N N . THR A 1 306 ? 4.366 -12.202 -5.755 1.00 41.72 306 THR A N 1
ATOM 2211 C CA . THR A 1 306 ? 5.328 -11.066 -5.727 1.00 41.72 306 THR A CA 1
ATOM 2212 C C . THR A 1 306 ? 4.871 -9.836 -6.530 1.00 41.72 306 THR A C 1
ATOM 2214 O O . THR A 1 306 ? 5.624 -8.879 -6.691 1.00 41.72 306 THR A O 1
ATOM 2217 N N . ILE A 1 307 ? 3.621 -9.801 -7.000 1.00 42.00 307 ILE A N 1
ATOM 2218 C CA . ILE A 1 307 ? 3.029 -8.574 -7.553 1.00 42.00 307 ILE A CA 1
ATOM 2219 C C . ILE A 1 307 ? 2.554 -7.727 -6.373 1.00 42.00 307 ILE A C 1
ATOM 2221 O O . ILE A 1 307 ? 1.544 -8.040 -5.753 1.00 42.00 307 ILE A O 1
ATOM 2225 N N . LEU A 1 308 ? 3.307 -6.668 -6.053 1.00 43.25 308 LEU A N 1
ATOM 2226 C CA . LEU A 1 308 ? 2.998 -5.730 -4.969 1.00 43.25 308 LEU A CA 1
ATOM 2227 C C . LEU A 1 308 ? 2.725 -6.445 -3.639 1.00 43.25 308 LEU A C 1
ATOM 2229 O O . LEU A 1 308 ? 1.623 -6.385 -3.090 1.00 43.25 308 LEU A O 1
ATOM 2233 N N . SER A 1 309 ? 3.767 -7.016 -3.030 1.00 33.28 309 SER A N 1
ATOM 2234 C CA . SER A 1 309 ? 3.785 -7.028 -1.571 1.00 33.28 309 SER A CA 1
ATOM 2235 C C . SER A 1 309 ? 3.875 -5.567 -1.118 1.00 33.28 309 SER A C 1
ATOM 2237 O O . SER A 1 309 ? 4.953 -5.054 -0.819 1.00 33.28 309 SER A O 1
ATOM 2239 N N . VAL A 1 310 ? 2.728 -4.873 -1.081 1.00 36.97 310 VAL A N 1
ATOM 2240 C CA . VAL A 1 310 ? 2.503 -3.820 -0.090 1.00 36.97 310 VAL A CA 1
ATOM 2241 C C . VAL A 1 310 ? 3.063 -4.415 1.191 1.00 36.97 310 VAL A C 1
ATOM 2243 O O . VAL A 1 310 ? 2.671 -5.550 1.480 1.00 36.97 310 VAL A O 1
ATOM 2246 N N . PRO A 1 311 ? 4.014 -3.772 1.895 1.00 34.41 311 PRO A N 1
ATOM 2247 C CA . PRO A 1 311 ? 4.537 -4.327 3.129 1.00 34.41 311 PRO A CA 1
ATOM 2248 C C . PRO A 1 311 ? 3.331 -4.728 3.962 1.00 34.41 311 PRO A C 1
ATOM 2250 O O . PRO A 1 311 ? 2.567 -3.873 4.413 1.00 34.41 311 PRO A O 1
ATOM 2253 N N . THR A 1 312 ? 3.092 -6.038 4.064 1.00 31.92 312 THR A N 1
ATOM 2254 C CA . THR A 1 312 ? 2.040 -6.553 4.915 1.00 31.92 312 THR A CA 1
ATOM 2255 C C . THR A 1 312 ? 2.454 -6.041 6.268 1.00 31.92 312 THR A C 1
ATOM 2257 O O . THR A 1 312 ? 3.523 -6.417 6.756 1.00 31.92 312 THR A O 1
ATOM 2260 N N . LEU A 1 313 ? 1.681 -5.102 6.815 1.00 30.14 313 LEU A N 1
ATOM 2261 C CA . LEU A 1 313 ? 1.805 -4.702 8.202 1.00 30.14 313 LEU A CA 1
ATOM 2262 C C . LEU A 1 313 ? 1.663 -6.000 8.982 1.00 30.14 313 LEU A C 1
ATOM 2264 O O . LEU A 1 313 ? 0.562 -6.528 9.130 1.00 30.14 313 LEU A O 1
ATOM 2268 N N . SER A 1 314 ? 2.811 -6.576 9.330 1.00 29.56 314 SER A N 1
ATOM 2269 C CA . SER A 1 314 ? 2.887 -7.895 9.921 1.00 29.56 314 SER A CA 1
ATOM 2270 C C . SER A 1 314 ? 2.062 -7.817 11.200 1.00 29.56 314 SER A C 1
ATOM 2272 O O . SER A 1 314 ? 2.320 -6.910 12.003 1.00 29.56 314 SER A O 1
ATOM 2274 N N . PRO A 1 315 ? 1.034 -8.665 11.397 1.00 34.69 315 PRO A N 1
ATOM 2275 C CA . PRO A 1 315 ? 0.390 -8.738 12.694 1.00 34.69 315 PRO A CA 1
ATOM 2276 C C . PRO A 1 315 ? 1.504 -9.053 13.683 1.00 34.69 315 PRO A C 1
ATOM 2278 O O . PRO A 1 315 ? 2.237 -10.027 13.515 1.00 34.69 315 PRO A O 1
ATOM 2281 N N . SER A 1 316 ? 1.696 -8.149 14.639 1.00 37.19 316 SER A N 1
ATOM 2282 C CA . SER A 1 316 ? 2.733 -8.225 15.654 1.00 37.19 316 SER A CA 1
ATOM 2283 C C . SER A 1 316 ? 2.845 -9.653 16.176 1.00 37.19 316 SER A C 1
ATOM 2285 O O . SER A 1 316 ? 1.947 -10.173 16.840 1.00 37.19 316 SER A O 1
ATOM 2287 N N . ARG A 1 317 ? 3.963 -10.300 15.838 1.00 34.75 317 ARG A N 1
ATOM 2288 C CA . ARG A 1 317 ? 4.354 -11.596 16.374 1.00 34.75 317 ARG A CA 1
ATOM 2289 C C . ARG A 1 317 ? 4.655 -11.377 17.852 1.00 34.75 317 ARG A C 1
ATOM 2291 O O . ARG A 1 317 ? 5.770 -11.035 18.224 1.00 34.75 317 ARG A O 1
ATOM 2298 N N . PHE A 1 318 ? 3.635 -11.511 18.694 1.00 35.03 318 PHE A N 1
ATOM 2299 C CA . PHE A 1 318 ? 3.828 -11.762 20.116 1.00 35.03 318 PHE A CA 1
ATOM 2300 C C . PHE A 1 318 ? 4.380 -13.180 20.241 1.00 35.03 318 PHE A C 1
ATOM 2302 O O . PHE A 1 318 ? 3.648 -14.155 20.405 1.00 35.03 318 PHE A O 1
ATOM 2309 N N . GLU A 1 319 ? 5.692 -13.291 20.078 1.00 31.38 319 GLU A N 1
ATOM 2310 C CA . GLU A 1 319 ? 6.445 -14.468 20.469 1.00 31.38 319 GLU A CA 1
ATOM 2311 C C . GLU A 1 319 ? 6.449 -14.477 21.999 1.00 31.38 319 GLU A C 1
ATOM 2313 O O . GLU A 1 319 ? 7.025 -13.616 22.661 1.00 31.38 319 GLU A O 1
ATOM 2318 N N . LYS A 1 320 ? 5.648 -15.382 22.560 1.00 40.34 320 LYS A N 1
ATOM 2319 C CA . LYS A 1 320 ? 5.593 -15.646 23.991 1.00 40.34 320 LYS A CA 1
ATOM 2320 C C . LYS A 1 320 ? 6.919 -16.296 24.369 1.00 40.34 320 LYS A C 1
ATOM 2322 O O . LYS A 1 320 ? 7.105 -17.470 24.057 1.00 40.34 320 LYS A O 1
ATOM 2327 N N . ASP A 1 321 ? 7.789 -15.546 25.038 1.00 33.69 321 ASP A N 1
ATOM 2328 C CA . ASP A 1 321 ? 8.949 -16.088 25.745 1.00 33.69 321 ASP A CA 1
ATOM 2329 C C . ASP A 1 321 ? 8.444 -17.128 26.757 1.00 33.69 321 ASP A C 1
ATOM 2331 O O . ASP A 1 321 ? 7.911 -16.817 27.826 1.00 33.69 321 ASP A O 1
ATOM 2335 N N . LYS A 1 322 ? 8.511 -18.397 26.357 1.00 44.28 322 LYS A N 1
ATOM 2336 C CA . LYS A 1 322 ? 8.512 -19.540 27.258 1.00 44.28 322 LYS A CA 1
ATOM 2337 C C . LYS A 1 322 ? 9.981 -19.817 27.518 1.00 44.28 322 LYS A C 1
ATOM 2339 O O . LYS A 1 322 ? 10.579 -20.516 26.719 1.00 44.28 322 LYS A O 1
ATOM 2344 N N . ASP A 1 323 ? 10.526 -19.189 28.551 1.00 55.28 323 ASP A N 1
ATOM 2345 C CA . ASP A 1 323 ? 11.556 -19.749 29.430 1.00 55.28 323 ASP A CA 1
ATOM 2346 C C . ASP A 1 323 ? 11.975 -18.678 30.444 1.00 55.28 323 ASP A C 1
ATOM 2348 O O . ASP A 1 323 ? 12.821 -17.820 30.212 1.00 55.28 323 ASP A O 1
ATOM 2352 N N . SER A 1 324 ? 11.342 -18.713 31.613 1.00 34.09 324 SER A N 1
ATOM 2353 C CA . SER A 1 324 ? 11.902 -18.164 32.847 1.00 34.09 324 SER A CA 1
ATOM 2354 C C . SER A 1 324 ? 11.361 -19.008 33.999 1.00 34.09 324 SER A C 1
ATOM 2356 O O . SER A 1 324 ? 10.140 -19.154 34.108 1.00 34.09 324 SER A O 1
ATOM 2358 N N . PRO A 1 325 ? 12.235 -19.632 34.804 1.00 46.75 325 PRO A N 1
ATOM 2359 C CA . PRO A 1 325 ? 11.820 -20.551 35.847 1.00 46.75 325 PRO A CA 1
ATOM 2360 C C . PRO A 1 325 ? 11.336 -19.767 37.066 1.00 46.75 325 PRO A C 1
ATOM 2362 O O . PRO A 1 325 ? 12.026 -18.849 37.504 1.00 46.75 325 PRO A O 1
ATOM 2365 N N . LEU A 1 326 ? 10.176 -20.160 37.594 1.00 37.94 326 LEU A N 1
ATOM 2366 C CA . LEU A 1 326 ? 9.847 -20.317 39.016 1.00 37.94 326 LEU A CA 1
ATOM 2367 C C . LEU A 1 326 ? 8.545 -21.122 39.121 1.00 37.94 326 LEU A C 1
ATOM 2369 O O . LEU A 1 326 ? 7.554 -20.725 38.467 1.00 37.94 326 LEU A O 1
#